Protein AF-0000000065933987 (afdb_homodimer)

Foldseek 3Di:
DKKKKKKWKFAPPCLVVCVCLLVVDDCQVVFAFWDDWDWDWDPDPDRIIIIIIMTGGNDPVSVVVCCVDPRVCVSCVVVPPPPDPPGRTDDIDMDMDDDPDDDD/DKKKKKKWKFAPPCLVVCVCLLAVDDCQVVFAFWDDWDWDWDDDPDRIIIIIIMTGGNDPVSVVVCCVDVRVCVSCVVVPPPPDPPGRTPDIDMDMDDDPDDDD

InterPro domains:
  IPR007138 Antibiotic biosynthesis monooxygenase domain [PF03992] (1-77)
  IPR007138 Antibiotic biosynthesis monooxygenase domain [PS51725] (2-95)
  IPR011008 Dimeric alpha-beta barrel [SSF54909] (1-101)
  IPR023953 Heme oxygenase IsdG [MF_01272] (1-104)
  IPR050404 Heme-degrading monooxygenase [PTHR34474] (1-99)

Sequence (208 aa):
MYVVTNRIDVKKGFAEKMAPKFTQGGKIQELEGFQKVEVWLIDDEADYDQMYINTWWDSEDDFKGWLKSDAFKEAHEGKSKTKSDDSPILGNKVVKANVISELSMYVVTNRIDVKKGFAEKMAPKFTQGGKIQELEGFQKVEVWLIDDEADYDQMYINTWWDSEDDFKGWLKSDAFKEAHEGKSKTKSDDSPILGNKVVKANVISELS

Secondary structure (DSSP, 8-state):
-EEEEEEEEEETT-HHHHGGGGGS-SGGGGSTTEEEEEEEEE---SSEEEEEEEEEES-HHHHHHHHTSHHHHHHHTTTTT---TT-SEEEEEEEEEEEEEEE-/-EEE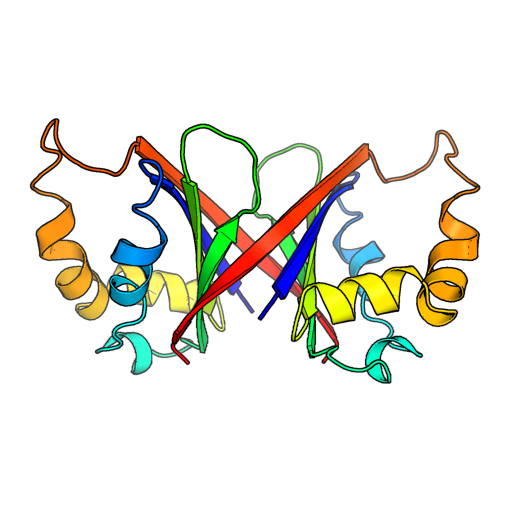EEEEEEETT-HHHHGGGGGS-SGGGGSTTEEEEEEEEE---SSEEEEEEEEEES-HHHHHHHHTSHHHHHHHTTTTT---TT-SEEEEEEEEEEEEEEE-

Organism: Staphylococcus saprophyticus subsp. saprophyticus (strain ATCC 15305 / DSM 20229 / NCIMB 8711 / NCTC 7292 / S-41) (NCBI:txid342451)

Solvent-accessible surface area (backbone atoms only — not comparable to full-atom values): 11208 Å² total; per-residue (Å²): 76,21,36,42,32,42,38,31,33,25,39,63,81,41,50,78,74,50,36,54,73,79,36,70,75,68,60,58,78,72,38,70,44,55,57,36,34,41,30,30,42,48,69,65,90,59,88,42,30,45,31,34,43,36,37,37,19,56,33,66,67,35,47,53,50,42,71,72,30,69,50,42,48,66,75,46,63,73,62,75,71,62,80,43,100,78,51,56,66,74,48,72,50,81,46,42,29,36,52,75,34,60,33,114,78,22,38,42,30,43,37,32,33,24,41,64,80,43,50,78,72,49,36,55,72,78,36,70,73,67,60,59,78,71,39,70,44,56,58,36,35,42,29,30,43,48,70,65,89,59,88,42,31,43,32,33,41,35,36,37,20,56,34,64,68,35,48,54,50,43,73,71,31,68,51,43,47,66,74,44,63,72,62,74,71,64,81,44,99,77,50,55,64,74,47,72,49,80,47,42,30,37,52,76,34,62,33,112

pLDDT: mean 92.28, std 11.2, range [48.84, 98.88]

Radius of gyration: 18.24 Å; Cα contacts (8 Å, |Δi|>4): 418; chains: 2; bounding box: 34×53×45 Å

Structure (mmCIF, N/CA/C/O backbone):
data_AF-0000000065933987-model_v1
#
loop_
_entity.id
_entity.type
_entity.pdbx_description
1 polymer 'Heme oxygenase (staphylobilin-producing)'
#
loop_
_atom_site.group_PDB
_atom_site.id
_atom_site.type_symbol
_atom_site.label_atom_id
_atom_site.label_alt_id
_atom_site.label_comp_id
_atom_site.label_asym_id
_atom_site.label_entity_id
_atom_site.label_seq_id
_atom_site.pdbx_PDB_ins_code
_atom_site.Cartn_x
_atom_site.Cartn_y
_atom_site.Cartn_z
_atom_site.occupancy
_atom_site.B_iso_or_equiv
_atom_site.auth_seq_id
_atom_site.auth_comp_id
_atom_site.auth_asym_id
_atom_site.auth_atom_id
_atom_site.pdbx_PDB_model_num
ATOM 1 N N . MET A 1 1 ? 12.078 1.954 -7.105 1 97.38 1 MET A N 1
ATOM 2 C CA . MET A 1 1 ? 11.062 2.826 -6.52 1 97.38 1 MET A CA 1
ATOM 3 C C . MET A 1 1 ? 10.867 2.514 -5.039 1 97.38 1 MET A C 1
ATOM 5 O O . MET A 1 1 ? 10.922 1.351 -4.637 1 97.38 1 MET A O 1
ATOM 9 N N . TYR A 1 2 ? 10.75 3.562 -4.219 1 98.75 2 TYR A N 1
ATOM 10 C CA . TYR A 1 2 ? 10.641 3.488 -2.768 1 98.75 2 TYR A CA 1
ATOM 11 C C . TYR A 1 2 ? 9.289 4.004 -2.293 1 98.75 2 TYR A C 1
ATOM 13 O O . TYR A 1 2 ? 8.828 5.055 -2.74 1 98.75 2 TYR A O 1
ATOM 21 N N . VAL A 1 3 ? 8.656 3.221 -1.413 1 98.88 3 VAL A N 1
ATOM 22 C CA . VAL A 1 3 ? 7.336 3.619 -0.936 1 98.88 3 VAL A CA 1
ATOM 23 C C . VAL A 1 3 ? 7.348 3.738 0.586 1 98.88 3 VAL A C 1
ATOM 25 O O . VAL A 1 3 ? 7.914 2.889 1.277 1 98.88 3 VAL A O 1
ATOM 28 N N . VAL A 1 4 ? 6.793 4.773 1.098 1 98.75 4 VAL A N 1
ATOM 29 C CA . VAL A 1 4 ? 6.582 4.961 2.529 1 98.75 4 VAL A CA 1
ATOM 30 C C . VAL A 1 4 ? 5.086 5.078 2.82 1 98.75 4 VAL A C 1
ATOM 32 O O . VAL A 1 4 ? 4.391 5.898 2.221 1 98.75 4 VAL A O 1
ATOM 35 N N . THR A 1 5 ? 4.578 4.223 3.682 1 98.81 5 THR A N 1
ATOM 36 C CA . THR A 1 5 ? 3.176 4.223 4.082 1 98.81 5 THR A CA 1
ATOM 37 C C . THR A 1 5 ? 3.029 4.621 5.547 1 98.81 5 THR A C 1
ATOM 39 O O . THR A 1 5 ? 3.572 3.957 6.434 1 98.81 5 THR A O 1
ATOM 42 N N . ASN A 1 6 ? 2.395 5.742 5.801 1 98.44 6 ASN A N 1
ATOM 43 C CA . ASN A 1 6 ? 1.937 6.059 7.148 1 98.44 6 ASN A CA 1
ATOM 44 C C . ASN A 1 6 ? 0.541 5.5 7.41 1 98.44 6 ASN A C 1
ATOM 46 O O . ASN A 1 6 ? -0.442 5.98 6.844 1 98.44 6 ASN A O 1
ATOM 50 N N . ARG A 1 7 ? 0.474 4.492 8.211 1 98.44 7 ARG A N 1
ATOM 51 C CA . ARG A 1 7 ? -0.798 3.887 8.594 1 98.44 7 ARG A CA 1
ATOM 52 C C . ARG A 1 7 ? -1.405 4.605 9.789 1 98.44 7 ARG A C 1
ATOM 54 O O . ARG A 1 7 ? -0.937 4.449 10.922 1 98.44 7 ARG A O 1
ATOM 61 N N . ILE A 1 8 ? -2.471 5.328 9.547 1 97.69 8 ILE A N 1
ATOM 62 C CA . ILE A 1 8 ? -3.068 6.168 10.578 1 97.69 8 ILE A CA 1
ATOM 63 C C . ILE A 1 8 ? -4.438 5.613 10.969 1 97.69 8 ILE A C 1
ATOM 65 O O . ILE A 1 8 ? -5.293 5.406 10.109 1 97.69 8 ILE A O 1
ATOM 69 N N . ASP A 1 9 ? -4.57 5.316 12.211 1 97.69 9 ASP A N 1
ATOM 70 C CA . ASP A 1 9 ? -5.891 5.012 12.758 1 97.69 9 ASP A CA 1
ATOM 71 C C . ASP A 1 9 ? -6.598 6.281 13.227 1 97.69 9 ASP A C 1
ATOM 73 O O . ASP A 1 9 ? -6.035 7.066 13.992 1 97.69 9 ASP A O 1
ATOM 77 N N . VAL A 1 10 ? -7.812 6.461 12.781 1 97.25 10 VAL A N 1
ATOM 78 C CA . VAL A 1 10 ? -8.562 7.664 13.117 1 97.25 10 VAL A CA 1
ATOM 79 C C . VAL A 1 10 ? -9.984 7.293 13.523 1 97.25 10 VAL A C 1
ATOM 81 O O . VAL A 1 10 ? -10.477 6.223 13.172 1 97.25 10 VAL A O 1
ATOM 84 N N . LYS A 1 11 ? -10.609 8.156 14.227 1 96.56 11 LYS A N 1
ATOM 85 C CA . LYS A 1 11 ? -12 7.949 14.602 1 96.56 11 LYS A CA 1
ATOM 86 C C . LYS A 1 11 ? -12.875 7.715 13.367 1 96.56 11 LYS A C 1
ATOM 88 O O . LYS A 1 11 ? -12.625 8.297 12.312 1 96.56 11 LYS A O 1
ATOM 93 N N . LYS A 1 12 ? -13.867 6.895 13.664 1 95.75 12 LYS A N 1
ATOM 94 C CA . LYS A 1 12 ? -14.75 6.504 12.57 1 95.75 12 LYS A CA 1
ATOM 95 C C . LYS A 1 12 ? -15.359 7.73 11.891 1 95.75 12 LYS A C 1
ATOM 97 O O . LYS A 1 12 ? -15.828 8.648 12.562 1 95.75 12 LYS A O 1
ATOM 102 N N . GLY A 1 13 ? -15.234 7.789 10.523 1 94.5 13 GLY A N 1
ATOM 103 C CA . GLY A 1 13 ? -15.828 8.875 9.75 1 94.5 13 GLY A CA 1
ATOM 104 C C . GLY A 1 13 ? -14.852 10.008 9.477 1 94.5 13 GLY A C 1
ATOM 105 O O . GLY A 1 13 ? -15.164 10.922 8.711 1 94.5 13 GLY A O 1
ATOM 106 N N . PHE A 1 14 ? -13.719 9.992 9.984 1 96 14 PHE A N 1
ATOM 107 C CA . PHE A 1 14 ? -12.805 11.109 9.875 1 96 14 PHE A CA 1
ATOM 108 C C . PHE A 1 14 ? -11.844 10.914 8.703 1 96 14 PHE A C 1
ATOM 110 O O . PHE A 1 14 ? -11.227 11.875 8.234 1 96 14 PHE A O 1
ATOM 117 N N . ALA A 1 15 ? -11.641 9.719 8.25 1 97.31 15 ALA A N 1
ATOM 118 C CA . ALA A 1 15 ? -10.672 9.461 7.195 1 97.31 15 ALA A CA 1
ATOM 119 C C . ALA A 1 15 ? -10.984 10.281 5.949 1 97.31 15 ALA A C 1
ATOM 121 O O . ALA A 1 15 ? -10.109 10.961 5.41 1 97.31 15 ALA A O 1
ATOM 122 N N . GLU A 1 16 ? -12.211 10.25 5.465 1 97.06 16 GLU A N 1
ATOM 123 C CA . GLU A 1 16 ? -12.609 10.961 4.254 1 97.06 16 GLU A CA 1
ATOM 124 C C . GLU A 1 16 ? -12.438 12.469 4.422 1 97.06 16 GLU A C 1
ATOM 126 O O . GLU A 1 16 ? -12.086 13.164 3.473 1 97.06 16 GLU A O 1
ATOM 131 N N . LYS A 1 17 ? -12.703 12.922 5.617 1 96.19 17 LYS A N 1
ATOM 132 C CA . LYS A 1 17 ? -12.586 14.344 5.906 1 96.19 17 LYS A CA 1
ATOM 133 C C . LYS A 1 17 ? -11.125 14.781 5.906 1 96.19 17 LYS A C 1
ATOM 135 O O . LYS A 1 17 ? -10.805 15.898 5.496 1 96.19 17 LYS A O 1
ATOM 140 N N . MET A 1 18 ? -10.25 13.938 6.301 1 96.81 18 MET A N 1
ATOM 141 C CA . MET A 1 18 ? -8.852 14.281 6.512 1 96.81 18 MET A CA 1
ATOM 142 C C . MET A 1 18 ? -8.039 14.047 5.238 1 96.81 18 MET A C 1
ATOM 144 O O . MET A 1 18 ? -7.02 14.711 5.02 1 96.81 18 MET A O 1
ATOM 148 N N . ALA A 1 19 ? -8.492 13.188 4.387 1 97.94 19 ALA A N 1
ATOM 149 C CA . ALA A 1 19 ? -7.719 12.672 3.26 1 97.94 19 ALA A CA 1
ATOM 150 C C . ALA A 1 19 ? -7.203 13.805 2.381 1 97.94 19 ALA A C 1
ATOM 152 O O . ALA A 1 19 ? -6.023 13.836 2.023 1 97.94 19 ALA A O 1
ATOM 153 N N . PRO A 1 20 ? -8.008 14.852 2.08 1 96.75 20 PRO A N 1
ATOM 154 C CA . PRO A 1 20 ? -7.551 15.898 1.166 1 96.75 20 PRO A CA 1
ATOM 155 C C . PRO A 1 20 ? -6.348 16.672 1.707 1 96.75 20 PRO A C 1
ATOM 157 O O . PRO A 1 20 ? -5.555 17.203 0.93 1 96.75 20 PRO A O 1
ATOM 160 N N . LYS A 1 21 ? -6.168 16.688 2.961 1 94.06 21 LYS A N 1
ATOM 161 C CA . LYS A 1 21 ? -5.051 17.422 3.557 1 94.06 21 LYS A CA 1
ATOM 162 C C . LYS A 1 21 ? -3.715 16.828 3.131 1 94.06 21 LYS A C 1
ATOM 164 O O . LYS A 1 21 ? -2.709 17.531 3.045 1 94.06 21 LYS A O 1
ATOM 169 N N . PHE A 1 22 ? -3.676 15.562 2.83 1 95.69 22 PHE A N 1
ATOM 170 C CA . PHE A 1 22 ? -2.441 14.859 2.502 1 95.69 22 PHE A CA 1
ATOM 171 C C . PHE A 1 22 ? -2.141 14.961 1.012 1 95.69 22 PHE A C 1
ATOM 173 O O . PHE A 1 22 ? -1.068 14.555 0.56 1 95.69 22 PHE A O 1
ATOM 180 N N . THR A 1 23 ? -3.107 15.484 0.268 1 97.06 23 THR A N 1
ATOM 181 C CA . THR A 1 23 ? -2.924 15.547 -1.178 1 97.06 23 THR A CA 1
ATOM 182 C C . THR A 1 23 ? -3.168 16.953 -1.694 1 97.06 23 THR A C 1
ATOM 184 O O . THR A 1 23 ? -3.572 17.141 -2.844 1 97.06 23 THR A O 1
ATOM 187 N N . GLN A 1 24 ? -3.08 17.922 -0.897 1 92.06 24 GLN A N 1
ATOM 188 C CA . GLN A 1 24 ? -3.328 19.328 -1.236 1 92.06 24 GLN A CA 1
ATOM 189 C C . GLN A 1 24 ? -2.229 19.875 -2.143 1 92.06 24 GLN A C 1
ATOM 191 O O . GLN A 1 24 ? -2.424 20.875 -2.824 1 92.06 24 GLN A O 1
ATOM 196 N N . GLY A 1 25 ? -1.141 19.156 -2.242 1 89.5 25 GLY A N 1
ATOM 197 C CA . GLY A 1 25 ? -0.026 19.609 -3.057 1 89.5 25 GLY A CA 1
ATOM 198 C C . GLY A 1 25 ? 0.914 20.547 -2.314 1 89.5 25 GLY A C 1
ATOM 199 O O . GLY A 1 25 ? 1.057 20.453 -1.094 1 89.5 25 GLY A O 1
ATOM 200 N N . GLY A 1 26 ? 1.726 21.359 -3.082 1 89.38 26 GLY A N 1
ATOM 201 C CA . GLY A 1 26 ? 2.719 22.266 -2.521 1 89.38 26 GLY A CA 1
ATOM 202 C C . GLY A 1 26 ? 4.125 22 -3.02 1 89.38 26 GLY A C 1
ATOM 203 O O . GLY A 1 26 ? 4.32 21.672 -4.191 1 89.38 26 GLY A O 1
ATOM 204 N N . LYS A 1 27 ? 5.074 22.234 -2.1 1 92.5 27 LYS A N 1
ATOM 205 C CA . LYS A 1 27 ? 6.484 22.172 -2.473 1 92.5 27 LYS A CA 1
ATOM 206 C C . LYS A 1 27 ? 6.953 20.734 -2.68 1 92.5 27 LYS A C 1
ATOM 208 O O . LYS A 1 27 ? 7.984 20.5 -3.309 1 92.5 27 LYS A O 1
ATOM 213 N N . ILE A 1 28 ? 6.199 19.781 -2.172 1 93 28 ILE A N 1
ATOM 214 C CA . ILE A 1 28 ? 6.602 18.391 -2.273 1 93 28 ILE A CA 1
ATOM 215 C C . ILE A 1 28 ? 6.695 17.984 -3.742 1 93 28 ILE A C 1
ATOM 217 O O . ILE A 1 28 ? 7.539 17.156 -4.113 1 93 28 ILE A O 1
ATOM 221 N N . GLN A 1 29 ? 5.879 18.469 -4.566 1 94.44 29 GLN A N 1
ATOM 222 C CA . GLN A 1 29 ? 5.848 18.094 -5.977 1 94.44 29 GLN A CA 1
ATOM 223 C C . GLN A 1 29 ? 7.094 18.594 -6.703 1 94.44 29 GLN A C 1
ATOM 225 O O . GLN A 1 29 ? 7.395 18.141 -7.809 1 94.44 29 GLN A O 1
ATOM 230 N N . GLU A 1 30 ? 7.797 19.531 -6.062 1 93 30 GLU A N 1
ATOM 231 C CA . GLU A 1 30 ? 8.984 20.109 -6.68 1 93 30 GLU A CA 1
ATOM 232 C C . GLU A 1 30 ? 10.242 19.344 -6.27 1 93 30 GLU A C 1
ATOM 234 O O . GLU A 1 30 ? 11.32 19.562 -6.828 1 93 30 GLU A O 1
ATOM 239 N N . LEU A 1 31 ? 10.047 18.5 -5.426 1 94.12 31 LEU A N 1
ATOM 240 C CA . LEU A 1 31 ? 11.203 17.781 -4.898 1 94.12 31 LEU A CA 1
ATOM 241 C C . LEU A 1 31 ? 11.648 16.688 -5.859 1 94.12 31 LEU A C 1
ATOM 243 O O . LEU A 1 31 ? 10.82 16.016 -6.465 1 94.12 31 LEU A O 1
ATOM 247 N N . GLU A 1 32 ? 12.945 16.547 -5.898 1 94.81 32 GLU A N 1
ATOM 248 C CA . GLU A 1 32 ? 13.531 15.492 -6.719 1 94.81 32 GLU A CA 1
ATOM 249 C C . GLU A 1 32 ? 13.086 14.109 -6.234 1 94.81 32 GLU A C 1
ATOM 251 O O . GLU A 1 32 ? 13.078 13.844 -5.031 1 94.81 32 GLU A O 1
ATOM 256 N N . GLY A 1 33 ? 12.672 13.344 -7.211 1 97.44 33 GLY A N 1
ATOM 257 C CA . GLY A 1 33 ? 12.391 11.953 -6.914 1 97.44 33 GLY A CA 1
ATOM 258 C C . GLY A 1 33 ? 10.961 11.711 -6.453 1 97.44 33 GLY A C 1
ATOM 259 O O . GLY A 1 33 ? 10.531 10.562 -6.32 1 97.44 33 GLY A O 1
ATOM 260 N N . PHE A 1 34 ? 10.18 12.797 -6.172 1 97.5 34 PHE A N 1
ATOM 261 C C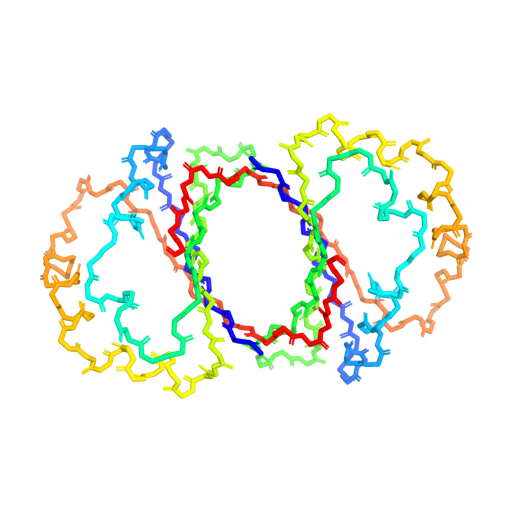A . PHE A 1 34 ? 8.781 12.641 -5.793 1 97.5 34 PHE A CA 1
ATOM 262 C C . PHE A 1 34 ? 7.969 12.086 -6.953 1 97.5 34 PHE A C 1
ATOM 264 O O . PHE A 1 34 ? 8.109 12.531 -8.094 1 97.5 34 PHE A O 1
ATOM 271 N N . GLN A 1 35 ? 7.121 11.094 -6.691 1 98 35 GLN A N 1
ATOM 272 C CA . GLN A 1 35 ? 6.305 10.508 -7.746 1 98 35 GLN A CA 1
ATOM 273 C C . GLN A 1 35 ? 4.82 10.781 -7.516 1 98 35 GLN A C 1
ATOM 275 O O . GLN A 1 35 ? 4.172 11.445 -8.32 1 98 35 GLN A O 1
ATOM 280 N N . LYS A 1 36 ? 4.316 10.367 -6.312 1 97.94 36 LYS A N 1
ATOM 281 C CA . LYS A 1 36 ? 2.889 10.547 -6.055 1 97.94 36 LYS A CA 1
ATOM 282 C C . LYS A 1 36 ? 2.551 10.25 -4.598 1 97.94 36 LYS A C 1
ATOM 284 O O . LYS A 1 36 ? 3.377 9.703 -3.865 1 97.94 36 LYS A O 1
ATOM 289 N N . VAL A 1 37 ? 1.391 10.656 -4.207 1 98.12 37 VAL A N 1
ATOM 290 C CA . VAL A 1 37 ? 0.768 10.312 -2.936 1 98.12 37 VAL A CA 1
ATOM 291 C C . VAL A 1 37 ? -0.606 9.695 -3.184 1 98.12 37 VAL A C 1
ATOM 293 O O . VAL A 1 37 ? -1.366 10.172 -4.027 1 98.12 37 VAL A O 1
ATOM 296 N N . GLU A 1 38 ? -0.937 8.602 -2.58 1 98.75 38 GLU A N 1
ATOM 297 C CA . GLU A 1 38 ? -2.291 8.062 -2.504 1 98.75 38 GLU A CA 1
ATOM 298 C C . GLU A 1 38 ? -2.744 7.914 -1.054 1 98.75 38 GLU A C 1
ATOM 300 O O . GLU A 1 38 ? -1.981 7.441 -0.207 1 98.75 38 GLU A O 1
ATOM 305 N N . VAL A 1 39 ? -3.967 8.312 -0.755 1 98.81 39 VAL A N 1
ATOM 306 C CA . VAL A 1 39 ? -4.605 8.031 0.525 1 98.81 39 VAL A CA 1
ATOM 307 C C . VAL A 1 39 ? -5.59 6.879 0.37 1 98.81 39 VAL A C 1
ATOM 309 O O . VAL A 1 39 ? -6.535 6.961 -0.42 1 98.81 39 VAL A O 1
ATOM 312 N N . TRP A 1 40 ? -5.344 5.805 1.11 1 98.88 40 TRP A N 1
ATOM 313 C CA . TRP A 1 40 ? -6.191 4.617 1.069 1 98.88 40 TRP A CA 1
ATOM 314 C C . TRP A 1 40 ? -7.086 4.543 2.303 1 98.88 40 TRP A C 1
ATOM 316 O O . TRP A 1 40 ? -6.621 4.742 3.428 1 98.88 40 TRP A O 1
ATOM 326 N N . LEU A 1 41 ? -8.344 4.375 2.105 1 98.69 41 LEU A N 1
ATOM 327 C CA . LEU A 1 41 ? -9.25 3.977 3.18 1 98.69 41 LEU A CA 1
ATOM 328 C C . LEU A 1 41 ? -9.43 2.461 3.203 1 98.69 41 LEU A C 1
ATOM 330 O O . LEU A 1 41 ? -9.977 1.883 2.262 1 98.69 41 LEU A O 1
ATOM 334 N N . ILE A 1 42 ? -8.953 1.84 4.262 1 98.62 42 ILE A N 1
ATOM 335 C CA . ILE A 1 42 ? -8.961 0.385 4.375 1 98.62 42 ILE A CA 1
ATOM 336 C C . ILE A 1 42 ? -10.375 -0.1 4.676 1 98.62 42 ILE A C 1
ATOM 338 O O . ILE A 1 42 ? -11.086 0.494 5.496 1 98.62 42 ILE A O 1
ATOM 342 N N . ASP A 1 43 ? -10.719 -1.115 3.938 1 97.25 43 ASP A N 1
ATOM 343 C CA . ASP A 1 43 ? -12.023 -1.735 4.141 1 97.25 43 ASP A CA 1
ATOM 344 C C . ASP A 1 43 ? -11.977 -2.77 5.262 1 97.25 43 ASP A C 1
ATOM 346 O O . ASP A 1 43 ? -11.672 -3.939 5.023 1 97.25 43 ASP A O 1
ATOM 350 N N . ASP A 1 44 ? -12.172 -2.305 6.441 1 93.12 44 ASP A N 1
ATOM 351 C CA . ASP A 1 44 ? -12.156 -3.15 7.629 1 93.12 44 ASP A CA 1
ATOM 352 C C . ASP A 1 44 ? -13.375 -2.871 8.516 1 93.12 44 ASP A C 1
ATOM 354 O O . ASP A 1 44 ? -13.984 -1.805 8.422 1 93.12 44 ASP A O 1
ATOM 358 N N . GLU A 1 45 ? -13.766 -3.814 9.328 1 89.62 45 GLU A N 1
ATOM 359 C CA . GLU A 1 45 ? -14.969 -3.711 10.148 1 89.62 45 GLU A CA 1
ATOM 360 C C . GLU A 1 45 ? -14.656 -3.125 11.523 1 89.62 45 GLU A C 1
ATOM 362 O O . GLU A 1 45 ? -15.531 -3.057 12.391 1 89.62 45 GLU A O 1
ATOM 367 N N . ALA A 1 46 ? -13.625 -2.521 11.727 1 90.19 46 ALA A N 1
ATOM 368 C CA . ALA A 1 46 ? -13.25 -1.964 13.023 1 90.19 46 ALA A CA 1
ATOM 369 C C . ALA A 1 46 ? -14.109 -0.75 13.367 1 90.19 46 ALA A C 1
ATOM 371 O O . ALA A 1 46 ? -14.82 -0.222 12.508 1 90.19 46 ALA A O 1
ATOM 372 N N . ASP A 1 47 ? -14.094 -0.311 14.672 1 96.06 47 ASP A N 1
ATOM 373 C CA . ASP A 1 47 ? -14.859 0.847 15.125 1 96.06 47 ASP A CA 1
ATOM 374 C C . ASP A 1 47 ? -14.078 2.143 14.891 1 96.06 47 ASP A C 1
ATOM 376 O O . ASP A 1 47 ? -14.422 3.186 15.445 1 96.06 47 ASP A O 1
ATOM 380 N N . TYR A 1 48 ? -13.016 1.997 14.18 1 97.44 48 TYR A N 1
ATOM 381 C CA . TYR A 1 48 ? -12.227 3.137 13.727 1 97.44 48 TYR A CA 1
ATOM 382 C C . TYR A 1 48 ? -11.844 2.982 12.258 1 97.44 48 TYR A C 1
ATOM 384 O O . TYR A 1 48 ? -12.039 1.917 11.672 1 97.44 48 TYR A O 1
ATOM 392 N N . ASP A 1 49 ? -11.414 4.043 11.656 1 97.81 49 ASP A N 1
ATOM 393 C CA . ASP A 1 49 ? -10.953 4.004 10.273 1 97.81 49 ASP A CA 1
ATOM 394 C C . ASP A 1 49 ? -9.438 3.814 10.211 1 97.81 49 ASP A C 1
ATOM 396 O O . ASP A 1 49 ? -8.695 4.406 11 1 97.81 49 ASP A O 1
ATOM 400 N N . GLN A 1 50 ? -9.062 2.977 9.359 1 98.38 50 GLN A N 1
ATOM 401 C CA . GLN A 1 50 ? -7.645 2.893 9.008 1 98.38 50 GLN A CA 1
ATOM 402 C C . GLN A 1 50 ? -7.367 3.604 7.688 1 98.38 50 GLN A C 1
ATOM 404 O O . GLN A 1 50 ? -7.949 3.26 6.656 1 98.38 50 GLN A O 1
ATOM 409 N N . MET A 1 51 ? -6.539 4.609 7.781 1 98.44 51 MET A N 1
ATOM 410 C CA . MET A 1 51 ? -6.156 5.438 6.641 1 98.44 51 MET A CA 1
ATOM 411 C C . MET A 1 51 ? -4.664 5.301 6.352 1 98.44 51 MET A C 1
ATOM 413 O O . MET A 1 51 ? -3.832 5.625 7.199 1 98.44 51 MET A O 1
ATOM 417 N N . TYR A 1 52 ? -4.312 4.828 5.18 1 98.81 52 TYR A N 1
ATOM 418 C CA . TYR A 1 52 ? -2.918 4.684 4.777 1 98.81 52 TYR A CA 1
ATOM 419 C C . TYR A 1 52 ? -2.506 5.805 3.832 1 98.81 52 TYR A C 1
ATOM 421 O O . TYR A 1 52 ? -3.113 5.984 2.773 1 98.81 52 TYR A O 1
ATOM 429 N N . ILE A 1 53 ? -1.539 6.586 4.246 1 98.56 53 ILE A N 1
ATOM 430 C CA . ILE A 1 53 ? -0.927 7.574 3.363 1 98.56 53 ILE A CA 1
ATOM 431 C C . ILE A 1 53 ? 0.296 6.969 2.68 1 98.56 53 ILE A C 1
ATOM 433 O O . ILE A 1 53 ? 1.337 6.773 3.312 1 98.56 53 ILE A O 1
ATOM 437 N N . ASN A 1 54 ? 0.161 6.66 1.394 1 98.81 54 ASN A N 1
ATOM 438 C CA . ASN A 1 54 ? 1.252 6.082 0.618 1 98.81 54 ASN A CA 1
ATOM 439 C C . ASN A 1 54 ? 1.967 7.137 -0.222 1 98.81 54 ASN A C 1
ATOM 441 O O . ASN A 1 54 ? 1.331 7.863 -0.986 1 98.81 54 ASN A O 1
ATOM 445 N N . THR A 1 55 ? 3.268 7.191 -0.076 1 98.31 55 THR A N 1
ATOM 446 C CA . THR A 1 55 ? 4.078 8.109 -0.875 1 98.31 55 THR A CA 1
ATOM 447 C C . THR A 1 55 ? 5.145 7.344 -1.653 1 98.31 55 THR A C 1
ATOM 449 O O . THR A 1 55 ? 5.844 6.496 -1.091 1 98.31 55 THR A O 1
ATOM 452 N N . TRP A 1 56 ? 5.242 7.617 -2.912 1 98.75 56 TRP A N 1
ATOM 453 C CA . TRP A 1 56 ? 6.215 6.98 -3.793 1 98.75 56 TRP A CA 1
ATOM 454 C C . TRP A 1 56 ? 7.371 7.922 -4.102 1 98.75 56 TRP A C 1
ATOM 456 O O . TRP A 1 56 ? 7.156 9.094 -4.434 1 98.75 56 TRP A O 1
ATOM 466 N N . TRP A 1 57 ? 8.57 7.371 -4.039 1 98.31 57 TRP A N 1
ATOM 467 C CA . TRP A 1 57 ? 9.82 8.078 -4.312 1 98.31 57 TRP A CA 1
ATOM 468 C C 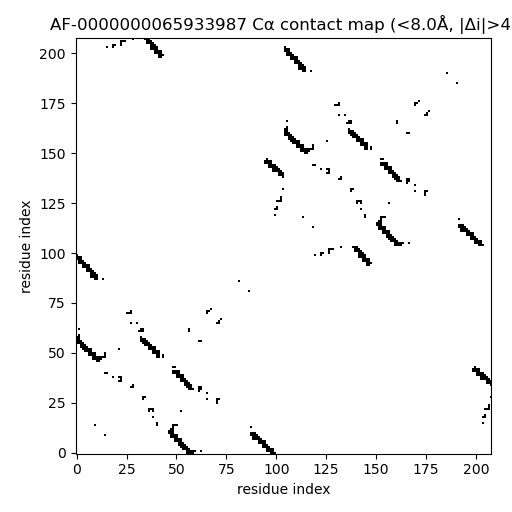. TRP A 1 57 ? 10.711 7.258 -5.234 1 98.31 57 TRP A C 1
ATOM 470 O O . TRP A 1 57 ? 10.664 6.027 -5.23 1 98.31 57 TRP A O 1
ATOM 480 N N . ASP A 1 58 ? 11.539 7.953 -5.988 1 98.44 58 ASP A N 1
ATOM 481 C CA . ASP A 1 58 ? 12.484 7.25 -6.852 1 98.44 58 ASP A CA 1
ATOM 482 C C . ASP A 1 58 ? 13.469 6.414 -6.027 1 98.44 58 ASP A C 1
ATOM 484 O O . ASP A 1 58 ? 13.898 5.344 -6.465 1 98.44 58 ASP A O 1
ATOM 488 N N . SER A 1 59 ? 13.867 6.977 -4.883 1 98.12 59 SER A N 1
ATOM 489 C CA . SER A 1 59 ? 14.828 6.289 -4.027 1 98.12 59 SER A CA 1
ATOM 490 C C . SER A 1 59 ? 14.617 6.637 -2.557 1 98.12 59 SER A C 1
ATOM 492 O O . SER A 1 59 ? 13.922 7.605 -2.24 1 98.12 59 SER A O 1
ATOM 494 N N . GLU A 1 60 ? 15.164 5.789 -1.712 1 97.75 60 GLU A N 1
ATOM 495 C CA . GLU A 1 60 ? 15.148 6.09 -0.284 1 97.75 60 GLU A CA 1
ATOM 496 C C . GLU A 1 60 ? 15.82 7.43 0.003 1 97.75 60 GLU A C 1
ATOM 498 O O . GLU A 1 60 ? 15.375 8.188 0.866 1 97.75 60 GLU A O 1
ATOM 503 N N . ASP A 1 61 ? 16.938 7.738 -0.691 1 97.88 61 ASP A N 1
ATOM 504 C CA . ASP A 1 61 ? 17.656 8.992 -0.5 1 97.88 61 ASP A CA 1
ATOM 505 C C . ASP A 1 61 ? 16.75 10.195 -0.825 1 97.88 61 ASP A C 1
ATOM 507 O O . ASP A 1 61 ? 16.844 11.234 -0.166 1 97.88 61 ASP A O 1
ATOM 511 N N . ASP A 1 62 ? 15.961 10.109 -1.86 1 97.75 62 ASP A N 1
ATOM 512 C CA . ASP A 1 62 ? 15.031 11.18 -2.199 1 97.75 62 ASP A CA 1
ATOM 513 C C . ASP A 1 62 ? 14.016 11.406 -1.076 1 97.75 62 ASP A C 1
ATOM 515 O O . ASP A 1 62 ? 13.703 12.555 -0.736 1 97.75 62 ASP A O 1
ATOM 519 N N . PHE A 1 63 ? 13.523 10.336 -0.525 1 97.38 63 PHE A N 1
ATOM 520 C CA . PHE A 1 63 ? 12.609 10.43 0.61 1 97.38 63 PHE A CA 1
ATOM 521 C C . PHE A 1 63 ? 13.281 11.117 1.792 1 97.38 63 PHE A C 1
ATOM 523 O O . PHE A 1 63 ? 12.703 12.008 2.41 1 97.38 63 PHE A O 1
ATOM 530 N N . LYS A 1 64 ? 14.484 10.711 2.104 1 96.88 64 LYS A N 1
ATOM 531 C CA . LYS A 1 64 ? 15.234 11.312 3.201 1 96.88 64 LYS A CA 1
ATOM 532 C C . LYS A 1 64 ? 15.484 12.797 2.949 1 96.88 64 LYS A C 1
ATOM 534 O O . LYS A 1 64 ? 15.492 13.594 3.885 1 96.88 64 LYS A O 1
ATOM 539 N N . GLY A 1 65 ? 15.758 13.141 1.734 1 95.56 65 GLY A N 1
ATOM 540 C CA . GLY A 1 65 ? 15.867 14.539 1.364 1 95.56 65 GLY A CA 1
ATOM 541 C C . GLY A 1 65 ? 14.617 15.344 1.673 1 95.56 65 GLY A C 1
ATOM 542 O O . GLY A 1 65 ? 14.695 16.484 2.131 1 95.56 65 GLY A O 1
ATOM 543 N N . TRP A 1 66 ? 13.477 14.719 1.378 1 94.25 66 TRP A N 1
ATOM 544 C CA . TRP A 1 66 ? 12.211 15.352 1.704 1 94.25 66 TRP A CA 1
ATOM 545 C C . TRP A 1 66 ? 12.078 15.57 3.209 1 94.25 66 TRP A C 1
ATOM 547 O O . TRP A 1 66 ? 11.672 16.641 3.656 1 94.25 66 TRP A O 1
ATOM 557 N N . LEU A 1 67 ? 12.43 14.562 4.012 1 93.25 67 LEU A N 1
ATOM 558 C CA . LEU A 1 67 ? 12.344 14.656 5.465 1 93.25 67 LEU A CA 1
ATOM 559 C C . LEU A 1 67 ? 13.133 15.852 5.98 1 93.25 67 LEU A C 1
ATOM 561 O O . LEU A 1 67 ? 12.773 16.453 6.996 1 93.25 67 LEU A O 1
ATOM 565 N N . LYS A 1 68 ? 14.141 16.281 5.266 1 93.31 68 LYS A N 1
ATOM 566 C CA . LYS A 1 68 ? 15.031 17.359 5.703 1 93.31 68 LYS A CA 1
ATOM 567 C C . LYS A 1 68 ? 14.703 18.672 4.992 1 93.31 68 LYS A C 1
ATOM 569 O O . LYS A 1 68 ? 15.375 19.688 5.203 1 93.31 68 LYS A O 1
ATOM 574 N N . SER A 1 69 ? 13.773 18.719 4.254 1 91.62 69 SER A N 1
ATOM 575 C CA . SER A 1 69 ? 13.461 19.859 3.398 1 91.62 69 SER A CA 1
ATOM 576 C C . SER A 1 69 ? 12.57 20.875 4.121 1 91.62 69 SER A C 1
ATOM 578 O O . SER A 1 69 ? 11.922 20.531 5.109 1 91.62 69 SER A O 1
ATOM 580 N N . ASP A 1 70 ? 12.547 22.047 3.619 1 88.06 70 ASP A N 1
ATOM 581 C CA . ASP A 1 70 ? 11.625 23.078 4.094 1 88.06 70 ASP A CA 1
ATOM 582 C C . ASP A 1 70 ? 10.172 22.688 3.814 1 88.06 70 ASP A C 1
ATOM 584 O O . ASP A 1 70 ? 9.273 23.016 4.59 1 88.06 70 ASP A O 1
ATOM 588 N N . ALA A 1 71 ? 10.039 22.031 2.771 1 86.31 71 ALA A N 1
ATOM 589 C CA . ALA A 1 71 ? 8.703 21.578 2.404 1 86.31 71 ALA A CA 1
ATOM 590 C C . ALA A 1 71 ? 8.086 20.734 3.512 1 86.31 71 ALA A C 1
ATOM 592 O O . ALA A 1 71 ? 6.922 20.922 3.877 1 86.31 71 ALA A O 1
ATOM 593 N N . PHE A 1 72 ? 8.875 19.781 4.004 1 90.31 72 PHE A N 1
ATOM 594 C CA . PHE A 1 72 ? 8.422 18.922 5.094 1 90.31 72 PHE A CA 1
ATOM 595 C C . PHE A 1 72 ? 8.125 19.75 6.34 1 90.31 72 PHE A C 1
ATOM 597 O O . PHE A 1 72 ? 7.074 19.594 6.961 1 90.31 72 PHE A O 1
ATOM 604 N N . LYS A 1 73 ? 8.992 20.641 6.68 1 86.62 73 LYS A N 1
ATOM 605 C CA . LYS A 1 73 ? 8.828 21.469 7.867 1 86.62 73 LYS A CA 1
ATOM 606 C C . LYS A 1 73 ? 7.551 22.297 7.789 1 86.62 73 LYS A C 1
ATOM 608 O O . LYS A 1 73 ? 6.809 22.406 8.773 1 86.62 73 LYS A O 1
ATOM 613 N N . GLU A 1 74 ? 7.305 22.859 6.711 1 83.06 74 GLU A N 1
ATOM 614 C CA . GLU A 1 74 ? 6.129 23.688 6.512 1 83.06 74 GLU A CA 1
ATOM 615 C C . GLU A 1 74 ? 4.844 22.875 6.621 1 83.06 74 GLU A C 1
ATOM 617 O O . GLU A 1 74 ? 3.873 23.328 7.242 1 83.06 74 GLU A O 1
ATOM 622 N N . ALA A 1 75 ? 4.875 21.719 6.055 1 81.06 75 ALA A N 1
ATOM 623 C CA . ALA A 1 75 ? 3.693 20.859 6.035 1 81.06 75 ALA A CA 1
ATOM 624 C C . ALA A 1 75 ? 3.426 20.266 7.418 1 81.06 75 ALA A C 1
ATOM 626 O O . ALA A 1 75 ? 2.283 19.938 7.746 1 81.06 75 ALA A O 1
ATOM 627 N N . HIS A 1 76 ? 4.426 20.141 8.305 1 81.94 76 HIS A N 1
ATOM 628 C CA . HIS A 1 76 ? 4.277 19.438 9.57 1 81.94 76 HIS A CA 1
ATOM 629 C C . HIS A 1 76 ? 4.418 20.391 10.75 1 81.94 76 HIS A C 1
ATOM 631 O O . HIS A 1 76 ? 4.43 19.969 11.906 1 81.94 76 HIS A O 1
ATOM 637 N N . GLU A 1 77 ? 4.773 21.703 10.578 1 70.88 77 GLU A N 1
ATOM 638 C CA . GLU A 1 77 ? 4.934 22.703 11.617 1 70.88 77 GLU A CA 1
ATOM 639 C C . GLU A 1 77 ? 3.729 22.719 12.555 1 70.88 77 GLU A C 1
ATOM 641 O O . GLU A 1 77 ? 3.883 22.859 13.773 1 70.88 77 GLU A O 1
ATOM 646 N N . GLY A 1 78 ? 2.588 22.578 12.102 1 60.78 78 GLY A N 1
ATOM 647 C CA . GLY A 1 78 ? 1.432 22.688 12.984 1 60.78 78 GLY A CA 1
ATOM 648 C C . GLY A 1 78 ? 1.025 21.359 13.586 1 60.78 78 GLY A C 1
ATOM 649 O O . GLY A 1 78 ? 0.187 21.312 14.492 1 60.78 78 GLY A O 1
ATOM 650 N N . LYS A 1 79 ? 1.521 20.234 13.227 1 61 79 LYS A N 1
ATOM 651 C CA . LYS A 1 79 ? 1.059 18.922 13.656 1 61 79 LYS A CA 1
ATOM 652 C C . LYS A 1 79 ? 1.63 18.547 15.023 1 61 79 LYS A C 1
ATOM 654 O O . LYS A 1 79 ? 0.979 17.859 15.805 1 61 79 LYS A O 1
ATOM 659 N N . SER A 1 80 ? 2.85 18.828 15.312 1 54.06 80 SER A N 1
ATOM 660 C CA . SER A 1 80 ? 3.496 18.484 16.578 1 54.06 80 SER A CA 1
ATOM 661 C C . SER A 1 80 ? 2.74 19.078 17.766 1 54.06 80 SER A C 1
ATOM 663 O O . SER A 1 80 ? 2.734 18.5 18.844 1 54.06 80 SER A O 1
ATOM 665 N N . LYS A 1 81 ? 2.219 20.125 17.656 1 53.16 81 LYS A N 1
ATOM 666 C CA . LYS A 1 81 ? 1.842 20.797 18.891 1 53.16 81 LYS A CA 1
ATOM 667 C C . LYS A 1 81 ? 0.564 20.203 19.484 1 53.16 81 LYS A C 1
ATOM 669 O O . LYS A 1 81 ? 0.315 20.328 20.688 1 53.16 81 LYS A O 1
ATOM 674 N N . THR A 1 82 ? -0.524 19.906 18.812 1 48.84 82 THR A N 1
ATOM 675 C CA . THR A 1 82 ? -1.798 19.875 19.516 1 48.84 82 THR A CA 1
ATOM 676 C C . THR A 1 82 ? -2.242 18.438 19.766 1 48.84 82 THR A C 1
ATOM 678 O O . THR A 1 82 ? -2.871 17.828 18.891 1 48.84 82 THR A O 1
ATOM 681 N N . LYS A 1 83 ? -1.379 17.516 20.188 1 54.69 83 LYS A N 1
ATOM 682 C CA . LYS A 1 83 ? -2.045 16.328 20.719 1 54.69 83 LYS A CA 1
ATOM 683 C C . LYS A 1 83 ? -3.129 16.703 21.719 1 54.69 83 LYS A C 1
ATOM 685 O O . LYS A 1 83 ? -2.83 17.047 22.859 1 54.69 83 LYS A O 1
ATOM 690 N N . SER A 1 84 ? -4.055 17.375 21.266 1 59.5 84 SER A N 1
ATOM 691 C CA . SER A 1 84 ? -5.133 17.641 22.219 1 59.5 84 SER A CA 1
ATOM 692 C C . SER A 1 84 ? -6.016 16.422 22.406 1 59.5 84 SER A C 1
ATOM 694 O O . SER A 1 84 ? -6.102 15.555 21.531 1 59.5 84 SER A O 1
ATOM 696 N N . ASP A 1 85 ? -6.348 16 23.594 1 66.5 85 ASP A N 1
ATOM 697 C CA . ASP A 1 85 ? -7.289 14.953 23.969 1 66.5 85 ASP A CA 1
ATOM 698 C C . ASP A 1 85 ? -8.414 14.828 22.953 1 66.5 85 ASP A C 1
ATOM 700 O O . ASP A 1 85 ? -9.047 13.773 22.844 1 66.5 85 ASP A O 1
ATOM 704 N N . ASP A 1 86 ? -8.539 15.805 21.984 1 81.25 86 ASP A N 1
ATOM 705 C CA . ASP A 1 86 ? -9.672 15.789 21.078 1 81.25 86 ASP A CA 1
ATOM 706 C C . ASP A 1 86 ? -9.227 15.43 19.656 1 81.25 86 ASP A C 1
ATOM 708 O O . ASP A 1 86 ? -10.016 15.484 18.719 1 81.25 86 ASP A O 1
ATOM 712 N N . SER A 1 87 ? -8.016 14.938 19.547 1 88.88 87 SER A N 1
ATOM 713 C CA . SER A 1 87 ? -7.543 14.602 18.203 1 88.88 87 SER A CA 1
ATOM 714 C C . SER A 1 87 ? -8.266 13.375 17.656 1 88.88 87 SER A C 1
ATOM 716 O O . SER A 1 87 ? -8.469 12.398 18.375 1 88.88 87 SER A O 1
ATOM 718 N N . PRO A 1 88 ? -8.695 13.406 16.422 1 94.5 88 PRO A N 1
ATOM 719 C CA . PRO A 1 88 ? -9.312 12.227 15.812 1 94.5 88 PRO A CA 1
ATOM 720 C C . PRO A 1 88 ? -8.312 11.102 15.562 1 94.5 88 PRO A C 1
ATOM 722 O O . PRO A 1 88 ? -8.711 9.969 15.258 1 94.5 88 PRO A O 1
ATOM 725 N N . ILE A 1 89 ? -7.023 11.391 15.664 1 95.25 89 ILE A N 1
ATOM 726 C CA . ILE A 1 89 ? -5.984 10.398 15.406 1 95.25 89 ILE A CA 1
ATOM 727 C C . ILE A 1 89 ? -5.797 9.508 16.625 1 95.25 89 ILE A C 1
ATOM 729 O O . ILE A 1 89 ? -5.625 10.008 17.75 1 95.25 89 ILE A O 1
ATOM 733 N N . LEU A 1 90 ? -5.871 8.25 16.375 1 96.25 90 LEU A N 1
ATOM 734 C CA . LEU A 1 90 ? -5.785 7.273 17.453 1 96.25 90 LEU A CA 1
ATOM 735 C C . LEU A 1 90 ? -4.391 6.66 17.531 1 96.25 90 LEU A C 1
ATOM 737 O O . LEU A 1 90 ? -4.012 6.094 18.562 1 96.25 90 LEU A O 1
ATOM 741 N N . GLY A 1 91 ? -3.65 6.656 16.453 1 96 91 GLY A N 1
ATOM 742 C CA . GLY A 1 91 ? -2.307 6.109 16.344 1 96 91 GLY A CA 1
ATOM 743 C C . GLY A 1 91 ? -1.81 6.02 14.922 1 96 91 GLY A C 1
ATOM 744 O O . GLY A 1 91 ? -2.568 6.258 13.977 1 96 91 GLY A O 1
ATOM 745 N N . ASN A 1 92 ? -0.507 5.762 14.797 1 97 92 ASN A N 1
ATOM 746 C CA . ASN A 1 92 ? 0.054 5.59 13.461 1 97 92 ASN A CA 1
ATOM 747 C C . ASN A 1 92 ? 1.281 4.68 13.484 1 97 92 ASN A C 1
ATOM 749 O O . ASN A 1 92 ? 1.882 4.465 14.531 1 97 92 ASN A O 1
ATOM 753 N N . LYS A 1 93 ? 1.53 4.109 12.406 1 97.5 93 LYS A N 1
ATOM 754 C CA . LYS A 1 93 ? 2.711 3.289 12.156 1 97.5 93 LYS A CA 1
ATOM 755 C C . LYS A 1 93 ? 3.256 3.525 10.75 1 97.5 93 LYS A C 1
ATOM 757 O O . LYS A 1 93 ? 2.512 3.453 9.773 1 97.5 93 LYS A O 1
ATOM 762 N N . VAL A 1 94 ? 4.578 3.775 10.688 1 97.94 94 VAL A N 1
ATOM 763 C CA . VAL A 1 94 ? 5.199 3.979 9.383 1 97.94 94 VAL A CA 1
ATOM 764 C C . VAL A 1 94 ? 5.762 2.656 8.867 1 97.94 94 VAL A C 1
ATOM 766 O O . VAL A 1 94 ? 6.422 1.922 9.602 1 97.94 94 VAL A O 1
ATOM 769 N N . VAL A 1 95 ? 5.445 2.342 7.668 1 98.31 95 VAL A N 1
ATOM 770 C CA . VAL A 1 95 ? 5.945 1.16 6.973 1 98.31 95 VAL A CA 1
ATOM 771 C C . VAL A 1 95 ? 6.707 1.583 5.719 1 98.31 95 VAL A C 1
ATOM 773 O O . VAL A 1 95 ? 6.23 2.416 4.945 1 98.31 95 VAL A O 1
ATOM 776 N N . LYS A 1 96 ? 7.875 1.023 5.535 1 98.69 96 LYS A N 1
ATOM 777 C CA . LYS A 1 96 ? 8.695 1.332 4.367 1 98.69 96 LYS A CA 1
ATOM 778 C C . LYS A 1 96 ? 8.867 0.106 3.475 1 98.69 96 LYS A C 1
ATOM 780 O O . LYS A 1 96 ? 8.922 -1.023 3.965 1 98.69 96 LYS A O 1
ATOM 785 N N . ALA A 1 97 ? 9.039 0.388 2.191 1 98.81 97 ALA A N 1
ATOM 786 C CA . ALA A 1 97 ? 9.102 -0.731 1.256 1 98.81 97 ALA A CA 1
ATOM 787 C C . ALA A 1 97 ? 9.859 -0.344 -0.011 1 98.81 97 ALA A C 1
ATOM 789 O O . ALA A 1 97 ? 9.953 0.838 -0.35 1 98.81 97 ALA A O 1
ATOM 790 N N . ASN A 1 98 ? 10.406 -1.329 -0.666 1 98.62 98 ASN A N 1
ATOM 791 C CA . ASN A 1 98 ? 10.898 -1.211 -2.033 1 98.62 98 ASN A CA 1
ATOM 792 C C . ASN A 1 98 ? 9.969 -1.9 -3.027 1 98.62 98 ASN A C 1
ATOM 794 O O . ASN A 1 98 ? 9.516 -3.021 -2.787 1 98.62 98 ASN A O 1
ATOM 798 N N . VAL A 1 99 ? 9.633 -1.251 -4.098 1 98.69 99 VAL A N 1
ATOM 799 C CA . VAL A 1 99 ? 8.945 -1.908 -5.207 1 98.69 99 VAL A CA 1
ATOM 800 C C . VAL A 1 99 ? 9.938 -2.764 -5.992 1 98.69 99 VAL A C 1
ATOM 802 O O . VAL A 1 99 ? 10.805 -2.234 -6.695 1 98.69 99 VAL A O 1
ATOM 805 N N . ILE A 1 100 ? 9.719 -4.051 -5.977 1 98.38 100 ILE A N 1
ATOM 806 C CA . ILE A 1 100 ? 10.766 -4.906 -6.512 1 98.38 100 ILE A CA 1
ATOM 807 C C . ILE A 1 100 ? 10.305 -5.531 -7.828 1 98.38 100 ILE A C 1
ATOM 809 O O . ILE A 1 100 ? 11.094 -6.168 -8.531 1 98.38 100 ILE A O 1
ATOM 813 N N . SER A 1 101 ? 9.102 -5.375 -8.203 1 98.5 101 SER A N 1
ATOM 814 C CA . SER A 1 101 ? 8.539 -5.793 -9.477 1 98.5 101 SER A CA 1
ATOM 815 C C . SER A 1 101 ? 7.25 -5.043 -9.789 1 98.5 101 SER A C 1
ATOM 817 O O . SER A 1 101 ? 6.504 -4.688 -8.875 1 98.5 101 SER A O 1
ATOM 819 N N . GLU A 1 102 ? 6.941 -4.766 -11.023 1 98 102 GLU A N 1
ATOM 820 C CA . GLU A 1 102 ? 5.711 -4.066 -11.375 1 98 102 GLU A CA 1
ATOM 821 C C . GLU A 1 102 ? 5.223 -4.48 -12.766 1 98 102 GLU A C 1
ATOM 823 O O . GLU A 1 102 ? 6.016 -4.914 -13.602 1 98 102 GLU A O 1
ATOM 828 N N . LEU A 1 103 ? 3.953 -4.402 -12.914 1 95.62 103 LEU A N 1
ATOM 829 C CA . LEU A 1 103 ? 3.26 -4.633 -14.172 1 95.62 103 LEU A CA 1
ATOM 830 C C . LEU A 1 103 ? 2.23 -3.539 -14.438 1 95.62 103 LEU A C 1
ATOM 832 O O . LEU A 1 103 ? 1.424 -3.217 -13.562 1 95.62 103 LEU A O 1
ATOM 836 N N . SER A 1 104 ? 2.312 -2.865 -15.531 1 89.94 104 SER A N 1
ATOM 837 C CA . SER A 1 104 ? 1.294 -1.89 -15.906 1 89.94 104 SER A CA 1
ATOM 838 C C . SER A 1 104 ? 0.81 -2.119 -17.328 1 89.94 104 SER A C 1
ATOM 840 O O . SER A 1 104 ? 1.526 -2.699 -18.156 1 89.94 104 SER A O 1
ATOM 842 N N . MET B 1 1 ? -10.852 4.516 -7.465 1 97.44 1 MET B N 1
ATOM 843 C CA . MET B 1 1 ? -9.852 3.469 -7.656 1 97.44 1 MET B CA 1
ATOM 844 C C . MET B 1 1 ? -9.828 2.51 -6.473 1 97.44 1 MET B C 1
ATOM 846 O O . MET B 1 1 ? -9.992 2.93 -5.324 1 97.44 1 MET B O 1
ATOM 850 N N . TYR B 1 2 ? -9.75 1.208 -6.766 1 98.75 2 TYR B N 1
ATOM 851 C CA . TYR B 1 2 ? -9.812 0.122 -5.793 1 98.75 2 TYR B CA 1
ATOM 852 C C . TYR B 1 2 ? -8.492 -0.641 -5.746 1 98.75 2 TYR B C 1
ATOM 854 O O . TYR B 1 2 ? -7.926 -0.981 -6.789 1 98.75 2 TYR B O 1
ATOM 862 N N . VAL B 1 3 ? -7.996 -0.871 -4.523 1 98.88 3 VAL B N 1
ATOM 863 C CA . VAL B 1 3 ? -6.719 -1.562 -4.391 1 98.88 3 VAL B CA 1
ATOM 864 C C . VAL B 1 3 ? -6.895 -2.818 -3.541 1 98.88 3 VAL B C 1
ATOM 866 O O . VAL B 1 3 ? -7.574 -2.787 -2.512 1 98.88 3 VAL B O 1
ATOM 869 N N . VAL B 1 4 ? -6.352 -3.889 -3.955 1 98.75 4 VAL B N 1
ATOM 870 C CA . VAL B 1 4 ? -6.289 -5.129 -3.189 1 98.75 4 VAL B CA 1
ATOM 871 C C . VAL B 1 4 ? -4.832 -5.508 -2.934 1 98.75 4 VAL B C 1
ATOM 873 O O . VAL B 1 4 ? -4.035 -5.598 -3.871 1 98.75 4 VAL B O 1
ATOM 876 N N . THR B 1 5 ? -4.465 -5.68 -1.69 1 98.81 5 THR B N 1
ATOM 877 C CA . THR B 1 5 ? -3.115 -6.062 -1.287 1 98.81 5 THR B CA 1
ATOM 878 C C . THR B 1 5 ? -3.109 -7.457 -0.67 1 98.81 5 THR B C 1
ATOM 880 O O . THR B 1 5 ? -3.781 -7.699 0.335 1 98.81 5 THR B O 1
ATOM 883 N N . ASN B 1 6 ? -2.447 -8.391 -1.301 1 98.5 6 ASN B N 1
ATOM 884 C CA . ASN B 1 6 ? -2.125 -9.656 -0.66 1 98.5 6 ASN B CA 1
ATOM 885 C C . ASN B 1 6 ? -0.798 -9.586 0.092 1 98.5 6 ASN B C 1
ATOM 887 O O . ASN B 1 6 ? 0.265 -9.5 -0.524 1 98.5 6 ASN B O 1
ATOM 891 N N . ARG B 1 7 ? -0.88 -9.578 1.375 1 98.44 7 ARG B N 1
ATOM 892 C CA . ARG B 1 7 ? 0.307 -9.562 2.223 1 98.44 7 ARG B CA 1
ATOM 893 C C . ARG B 1 7 ? 0.817 -10.977 2.473 1 98.44 7 ARG B C 1
ATOM 895 O O . ARG B 1 7 ? 0.225 -11.727 3.25 1 98.44 7 ARG B O 1
ATOM 902 N N . ILE B 1 8 ? 1.929 -11.305 1.872 1 97.69 8 ILE B N 1
ATOM 903 C CA . ILE B 1 8 ? 2.449 -12.672 1.925 1 97.69 8 ILE B CA 1
ATOM 904 C C . ILE B 1 8 ? 3.738 -12.695 2.744 1 97.69 8 ILE B C 1
ATOM 906 O O . ILE B 1 8 ? 4.676 -11.945 2.461 1 97.69 8 ILE B O 1
ATOM 910 N N . ASP B 1 9 ? 3.717 -13.477 3.773 1 97.69 9 ASP B N 1
ATOM 911 C CA . ASP B 1 9 ? 4.949 -13.781 4.492 1 97.69 9 ASP B CA 1
ATOM 912 C C . ASP B 1 9 ? 5.664 -14.984 3.873 1 97.69 9 ASP B C 1
ATOM 914 O O . ASP B 1 9 ? 5.062 -16.047 3.68 1 97.69 9 ASP B O 1
ATOM 918 N N . VAL B 1 10 ? 6.934 -14.82 3.59 1 97.25 10 VAL B N 1
ATOM 919 C CA . VAL B 1 10 ? 7.699 -15.883 2.947 1 97.25 10 VAL B CA 1
ATOM 920 C C . VAL B 1 10 ? 9.047 -16.047 3.643 1 97.25 10 VAL B C 1
ATOM 922 O O . VAL B 1 10 ? 9.523 -15.117 4.305 1 97.25 10 VAL B O 1
ATOM 925 N N . LYS B 1 11 ? 9.633 -17.141 3.479 1 96.56 11 LYS B N 1
ATOM 926 C CA . LYS B 1 11 ? 10.969 -17.375 4.031 1 96.56 11 LYS B CA 1
ATOM 927 C C . LYS B 1 11 ? 11.953 -16.328 3.545 1 96.56 11 LYS B C 1
ATOM 929 O O . LYS B 1 11 ? 11.867 -15.859 2.41 1 96.56 11 LYS B O 1
ATOM 934 N N . LYS B 1 12 ? 12.867 -16.078 4.473 1 95.81 12 LYS B N 1
ATOM 935 C CA . LYS B 1 12 ? 13.844 -15.039 4.199 1 95.81 12 LYS B CA 1
ATOM 936 C C . LYS B 1 12 ? 14.586 -15.305 2.893 1 95.81 12 LYS B C 1
ATOM 938 O O . LYS B 1 12 ? 15.031 -16.422 2.646 1 95.81 12 LYS B O 1
ATOM 943 N N . GLY B 1 13 ? 14.625 -14.273 1.979 1 94.62 13 GLY B N 1
ATOM 944 C CA . GLY B 1 13 ? 15.352 -14.383 0.724 1 94.62 13 GLY B CA 1
ATOM 945 C C . GLY B 1 13 ? 14.477 -14.82 -0.435 1 94.62 13 GLY B C 1
ATOM 946 O O . GLY B 1 13 ? 14.914 -14.82 -1.587 1 94.62 13 GLY B O 1
ATOM 947 N N . PHE B 1 14 ? 13.297 -15.156 -0.216 1 96.06 14 PHE B N 1
ATOM 948 C CA . PHE B 1 14 ? 12.461 -15.727 -1.259 1 96.06 14 PHE B CA 1
ATOM 949 C C . PHE B 1 14 ? 11.625 -14.648 -1.937 1 96.06 14 PHE B C 1
ATOM 951 O O . PHE B 1 14 ? 11.109 -14.852 -3.039 1 96.06 14 PHE B O 1
ATOM 958 N N . ALA B 1 15 ? 11.406 -13.531 -1.318 1 97.38 15 ALA B N 1
ATOM 959 C CA . ALA B 1 15 ? 10.547 -12.492 -1.884 1 97.38 15 ALA B CA 1
ATOM 960 C C . ALA B 1 15 ? 11.039 -12.062 -3.26 1 97.38 15 ALA B C 1
ATOM 962 O O . ALA B 1 15 ? 10.273 -12.031 -4.223 1 97.38 15 ALA B O 1
ATOM 963 N N . GLU B 1 16 ? 12.312 -11.727 -3.389 1 97.12 16 GLU B N 1
ATOM 964 C CA . GLU B 1 16 ? 12.883 -11.258 -4.645 1 97.12 16 GLU B CA 1
ATOM 965 C C . GLU B 1 16 ? 12.789 -12.328 -5.73 1 97.12 16 GLU B C 1
ATOM 967 O O . GLU B 1 16 ? 12.586 -12.008 -6.906 1 97.12 16 GLU B O 1
ATOM 972 N N . LYS B 1 17 ? 12.938 -13.555 -5.309 1 96.25 17 LYS B N 1
ATOM 973 C CA . LYS B 1 17 ? 12.859 -14.664 -6.25 1 96.25 17 LYS B CA 1
ATOM 974 C C . LYS B 1 17 ? 11.438 -14.867 -6.758 1 96.25 17 LYS B C 1
ATOM 976 O O . LYS B 1 17 ? 11.227 -15.227 -7.918 1 96.25 17 LYS B O 1
ATOM 981 N N . MET B 1 18 ? 10.484 -14.594 -5.961 1 96.88 18 MET B N 1
ATOM 982 C CA . MET B 1 18 ? 9.086 -14.891 -6.254 1 96.88 18 MET B CA 1
ATOM 983 C C . MET B 1 18 ? 8.406 -13.719 -6.953 1 96.88 18 MET B C 1
ATOM 985 O O . MET B 1 18 ? 7.461 -13.906 -7.715 1 96.88 18 MET B O 1
ATOM 989 N N . ALA B 1 19 ? 8.898 -12.539 -6.754 1 97.94 19 ALA B N 1
ATOM 990 C CA . ALA B 1 19 ? 8.227 -11.297 -7.137 1 97.94 19 ALA B CA 1
ATOM 991 C C . ALA B 1 19 ? 7.879 -11.297 -8.625 1 97.94 19 ALA B C 1
ATOM 993 O O . ALA B 1 19 ? 6.75 -10.984 -9 1 97.94 19 ALA B O 1
ATOM 994 N N . PRO B 1 20 ? 8.773 -11.758 -9.531 1 96.75 20 PRO B N 1
ATOM 995 C CA . PRO B 1 20 ? 8.484 -11.688 -10.969 1 96.75 20 PRO B CA 1
ATOM 996 C C . PRO B 1 20 ? 7.27 -12.523 -11.367 1 96.75 20 PRO B C 1
ATOM 998 O O . PRO B 1 20 ? 6.602 -12.219 -12.359 1 96.75 20 PRO B O 1
ATOM 1001 N N . LYS B 1 21 ? 6.949 -13.5 -10.633 1 94.12 21 LYS B N 1
ATOM 1002 C CA . LYS B 1 21 ? 5.816 -14.367 -10.961 1 94.12 21 LYS B CA 1
ATOM 1003 C C . LYS B 1 21 ? 4.5 -13.586 -10.906 1 94.12 21 LYS B C 1
ATOM 1005 O O . LYS B 1 21 ? 3.555 -13.914 -11.625 1 94.12 21 LYS B O 1
ATOM 1010 N N . PHE B 1 22 ? 4.426 -12.562 -10.125 1 95.69 22 PHE B N 1
ATOM 1011 C CA . PHE B 1 22 ? 3.195 -11.805 -9.922 1 95.69 22 PHE B CA 1
ATOM 1012 C C . PHE B 1 22 ? 3.066 -10.688 -10.953 1 95.69 22 PHE B C 1
ATOM 1014 O O . PHE B 1 22 ? 2.027 -10.031 -11.039 1 95.69 22 PHE B O 1
ATOM 1021 N N . THR B 1 23 ? 4.137 -10.484 -11.711 1 97.06 23 THR B N 1
ATOM 1022 C CA . THR B 1 23 ? 4.113 -9.391 -12.672 1 97.06 23 THR B CA 1
ATOM 1023 C C . THR B 1 23 ? 4.492 -9.883 -14.062 1 97.06 23 THR B C 1
ATOM 1025 O O . THR B 1 23 ? 5.031 -9.117 -14.867 1 97.06 23 THR B O 1
ATOM 1028 N N . GLN B 1 24 ? 4.375 -11.102 -14.328 1 92.06 24 GLN B N 1
ATOM 1029 C CA . GLN B 1 24 ? 4.734 -11.719 -15.602 1 92.06 24 GLN B CA 1
ATOM 1030 C C . GLN B 1 24 ? 3.773 -11.297 -16.703 1 92.06 24 GLN B C 1
ATOM 1032 O O . GLN B 1 24 ? 4.098 -11.398 -17.891 1 92.06 24 GLN B O 1
ATOM 1037 N N . GLY B 1 25 ? 2.67 -10.734 -16.344 1 89.5 25 GLY B N 1
ATOM 1038 C CA . GLY B 1 25 ? 1.678 -10.328 -17.312 1 89.5 25 GLY B CA 1
ATOM 1039 C C . GLY B 1 25 ? 0.718 -11.445 -17.688 1 89.5 25 GLY B C 1
ATOM 1040 O O . GLY B 1 25 ? 0.441 -12.328 -16.875 1 89.5 25 GLY B O 1
ATOM 1041 N N . GLY B 1 26 ? 0.038 -11.305 -18.906 1 89.38 26 GLY B N 1
ATOM 1042 C CA . GLY B 1 26 ? -0.955 -12.258 -19.375 1 89.38 26 GLY B CA 1
ATOM 1043 C C . GLY B 1 26 ? -2.314 -11.625 -19.609 1 89.38 26 GLY B C 1
ATOM 1044 O O . GLY B 1 26 ? -2.406 -10.5 -20.109 1 89.38 26 GLY B O 1
ATOM 1045 N N . LYS B 1 27 ? -3.348 -12.453 -19.328 1 92.5 27 LYS B N 1
ATOM 1046 C CA . LYS B 1 27 ? -4.715 -12.062 -19.672 1 92.5 27 LYS B CA 1
ATOM 1047 C C . LYS B 1 27 ? -5.23 -10.977 -18.734 1 92.5 27 LYS B C 1
ATOM 1049 O O . LYS B 1 27 ? -6.199 -10.281 -19.062 1 92.5 27 LYS B O 1
ATOM 1054 N N . ILE B 1 28 ? -4.594 -10.805 -17.594 1 92.94 28 ILE B N 1
ATOM 1055 C CA . ILE B 1 28 ? -5.059 -9.828 -16.625 1 92.94 28 ILE B CA 1
ATOM 1056 C C . ILE B 1 28 ? -5.012 -8.43 -17.234 1 92.94 28 ILE B C 1
ATOM 1058 O O . ILE B 1 28 ? -5.855 -7.582 -16.922 1 92.94 28 ILE B O 1
ATOM 1062 N N . GLN B 1 29 ? -4.082 -8.133 -18.031 1 94.44 29 GLN B N 1
ATOM 1063 C CA . GLN B 1 29 ? -3.914 -6.809 -18.609 1 94.44 29 GLN B CA 1
ATOM 1064 C C . GLN B 1 29 ? -5.043 -6.492 -19.578 1 94.44 29 GLN B C 1
ATOM 1066 O O . GLN B 1 29 ? -5.246 -5.332 -19.953 1 94.44 29 GLN B O 1
ATOM 1071 N N . GLU B 1 30 ? -5.762 -7.535 -20 1 92.94 30 GLU B N 1
ATOM 1072 C CA . GLU B 1 30 ? -6.84 -7.352 -20.969 1 92.94 30 GLU B CA 1
ATOM 1073 C C . GLU B 1 30 ? -8.18 -7.129 -20.25 1 92.94 30 GLU B C 1
ATOM 1075 O O . GLU B 1 30 ? -9.172 -6.785 -20.891 1 92.94 30 GLU B O 1
ATOM 1080 N N . LEU B 1 31 ? -8.117 -7.254 -19.047 1 94.06 31 LEU B N 1
ATOM 1081 C CA . LEU B 1 31 ? -9.359 -7.16 -18.297 1 94.06 31 LEU B CA 1
ATOM 1082 C C . LEU B 1 31 ? -9.766 -5.707 -18.094 1 94.06 31 LEU B C 1
ATOM 1084 O O . LEU B 1 31 ? -8.914 -4.852 -17.844 1 94.06 31 LEU B O 1
ATOM 1088 N N . GLU B 1 32 ? -11.055 -5.531 -18.141 1 94.81 32 GLU B N 1
ATOM 1089 C CA . GLU B 1 32 ? -11.602 -4.199 -17.891 1 94.81 32 GLU B CA 1
ATOM 1090 C C . GLU B 1 32 ? -11.297 -3.732 -16.469 1 94.81 32 GLU B C 1
ATOM 1092 O O . GLU B 1 32 ? -11.43 -4.5 -15.516 1 94.81 32 GLU B O 1
ATOM 1097 N N . GLY B 1 33 ? -10.812 -2.521 -16.438 1 97.38 33 GLY B N 1
ATOM 1098 C CA . GLY B 1 33 ? -10.641 -1.888 -15.133 1 97.38 33 GLY B CA 1
ATOM 1099 C C . GLY B 1 33 ? -9.289 -2.17 -14.508 1 97.38 33 GLY B C 1
ATOM 1100 O O . GLY B 1 33 ? -8.938 -1.571 -13.484 1 97.38 33 GLY B O 1
ATOM 1101 N N . PHE B 1 34 ? -8.484 -3.109 -15.078 1 97.5 34 PHE B N 1
ATOM 1102 C CA . PHE B 1 34 ? -7.148 -3.377 -14.562 1 97.5 34 PHE B CA 1
ATOM 1103 C C . PHE B 1 34 ? -6.238 -2.168 -14.766 1 97.5 34 PHE B C 1
ATOM 1105 O O . PHE B 1 34 ? -6.23 -1.562 -15.836 1 97.5 34 PHE B O 1
ATOM 1112 N N . GLN B 1 35 ? -5.484 -1.794 -13.734 1 98 35 GLN B N 1
ATOM 1113 C CA . GLN B 1 35 ? -4.59 -0.646 -13.836 1 98 35 GLN B CA 1
ATOM 1114 C C . GLN B 1 35 ? -3.129 -1.075 -13.734 1 98 35 GLN B C 1
ATOM 1116 O O . GLN B 1 35 ? -2.361 -0.906 -14.688 1 98 35 GLN B O 1
ATOM 1121 N N . LYS B 1 36 ? -2.785 -1.786 -12.625 1 97.94 36 LYS B N 1
ATOM 1122 C CA . LYS B 1 36 ? -1.389 -2.172 -12.445 1 97.94 36 LYS B CA 1
ATOM 1123 C C . LYS B 1 36 ? -1.229 -3.133 -11.273 1 97.94 36 LYS B C 1
ATOM 1125 O O . LYS B 1 36 ? -2.156 -3.314 -10.484 1 97.94 36 LYS B O 1
ATOM 1130 N N . VAL B 1 37 ? -0.091 -3.75 -11.219 1 98.12 37 VAL B N 1
ATOM 1131 C CA . VAL B 1 37 ? 0.367 -4.555 -10.094 1 98.12 37 VAL B CA 1
ATOM 1132 C C . VAL B 1 37 ? 1.727 -4.051 -9.617 1 98.12 37 VAL B C 1
ATOM 1134 O O . VAL B 1 37 ? 2.6 -3.738 -10.43 1 98.12 37 VAL B O 1
ATOM 1137 N N . GLU B 1 38 ? 1.935 -3.852 -8.367 1 98.75 38 GLU B N 1
ATOM 1138 C CA . GLU B 1 38 ? 3.244 -3.65 -7.75 1 98.75 38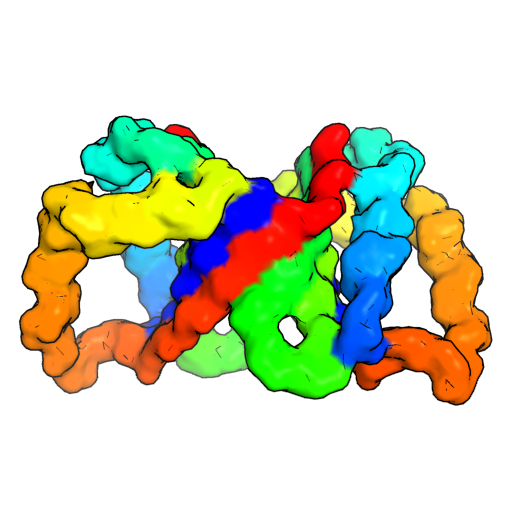 GLU B CA 1
ATOM 1139 C C . GLU B 1 38 ? 3.52 -4.707 -6.684 1 98.75 38 GLU B C 1
ATOM 1141 O O . GLU B 1 38 ? 2.641 -5.035 -5.883 1 98.75 38 GLU B O 1
ATOM 1146 N N . VAL B 1 39 ? 4.723 -5.25 -6.664 1 98.81 39 VAL B N 1
ATOM 1147 C CA . VAL B 1 39 ? 5.199 -6.105 -5.582 1 98.81 39 VAL B CA 1
ATOM 1148 C C . VAL B 1 39 ? 6.133 -5.312 -4.672 1 98.81 39 VAL B C 1
ATOM 1150 O O . VAL B 1 39 ? 7.164 -4.805 -5.117 1 98.81 39 VAL B O 1
ATOM 1153 N N . TRP B 1 40 ? 5.742 -5.203 -3.402 1 98.88 40 TRP B N 1
ATOM 1154 C CA . TRP B 1 40 ? 6.527 -4.469 -2.414 1 98.88 40 TRP B CA 1
ATOM 1155 C C . TRP B 1 40 ? 7.27 -5.43 -1.49 1 98.88 40 TRP B C 1
ATOM 1157 O O . TRP B 1 40 ? 6.695 -6.402 -1.001 1 98.88 40 TRP B O 1
ATOM 1167 N N . LEU B 1 41 ? 8.539 -5.234 -1.337 1 98.69 41 LEU B N 1
ATOM 1168 C CA . LEU B 1 41 ? 9.297 -5.867 -0.262 1 98.69 41 LEU B CA 1
ATOM 1169 C C . LEU B 1 41 ? 9.391 -4.941 0.948 1 98.69 41 LEU B C 1
ATOM 1171 O O . LEU B 1 41 ? 10.016 -3.881 0.875 1 98.69 41 LEU B O 1
ATOM 1175 N N . ILE B 1 42 ? 8.758 -5.344 2.037 1 98.62 42 ILE B N 1
ATOM 1176 C CA . ILE B 1 42 ? 8.688 -4.52 3.238 1 98.62 42 ILE B CA 1
ATOM 1177 C C . ILE B 1 42 ? 10.031 -4.523 3.953 1 98.62 42 ILE B C 1
ATOM 1179 O O . ILE B 1 42 ? 10.672 -5.57 4.074 1 98.62 42 ILE B O 1
ATOM 1183 N N . ASP B 1 43 ? 10.398 -3.33 4.316 1 97.19 43 ASP B N 1
ATOM 1184 C CA . ASP B 1 43 ? 11.648 -3.164 5.059 1 97.19 43 ASP B CA 1
ATOM 1185 C C . ASP B 1 43 ? 11.43 -3.385 6.555 1 97.19 43 ASP B C 1
ATOM 1187 O O . ASP B 1 43 ? 11.094 -2.449 7.285 1 97.19 43 ASP B O 1
ATOM 1191 N N . ASP B 1 44 ? 11.516 -4.602 6.953 1 93.12 44 ASP B N 1
ATOM 1192 C CA . ASP B 1 44 ? 11.328 -4.996 8.344 1 93.12 44 ASP B CA 1
ATOM 1193 C C . ASP B 1 44 ? 12.453 -5.93 8.805 1 93.12 44 ASP B C 1
ATOM 1195 O O . ASP B 1 44 ? 13.117 -6.559 7.98 1 93.12 44 ASP B O 1
ATOM 1199 N N . GLU B 1 45 ? 12.711 -5.988 10.086 1 89.56 45 GLU B N 1
ATOM 1200 C CA . GLU B 1 45 ? 13.82 -6.758 10.641 1 89.56 45 GLU B CA 1
ATOM 1201 C C . GLU B 1 45 ? 13.375 -8.172 11.016 1 89.56 45 GLU B C 1
ATOM 1203 O O . GLU B 1 45 ? 14.141 -8.93 11.617 1 89.56 45 GLU B O 1
ATOM 1208 N N . ALA B 1 46 ? 12.367 -8.664 10.555 1 90.25 46 ALA B N 1
ATOM 1209 C CA . ALA B 1 46 ? 11.875 -10 10.883 1 90.25 46 ALA B CA 1
ATOM 1210 C C . ALA B 1 46 ? 12.75 -11.078 10.25 1 90.25 46 ALA B C 1
ATOM 1212 O O . ALA B 1 46 ? 13.578 -10.789 9.391 1 90.25 46 ALA B O 1
ATOM 1213 N N . ASP B 1 47 ? 12.609 -12.367 10.703 1 96.12 47 ASP B N 1
ATOM 1214 C CA . ASP B 1 47 ? 13.367 -13.492 10.164 1 96.12 47 ASP B CA 1
ATOM 1215 C C . ASP B 1 47 ? 12.688 -14.086 8.938 1 96.12 47 ASP B C 1
ATOM 1217 O O . ASP B 1 47 ? 13.016 -15.195 8.508 1 96.12 47 ASP B O 1
ATOM 1221 N N . TYR B 1 48 ? 11.711 -13.375 8.5 1 97.44 48 TYR B N 1
ATOM 1222 C CA . TYR B 1 48 ? 11.031 -13.695 7.246 1 97.44 48 TYR B CA 1
ATOM 1223 C C . TYR B 1 48 ? 10.805 -12.438 6.414 1 97.44 48 TYR B C 1
ATOM 1225 O O . TYR B 1 48 ? 11.008 -11.328 6.895 1 97.44 48 TYR B O 1
ATOM 1233 N N . ASP B 1 49 ? 10.5 -12.617 5.164 1 97.81 49 ASP B N 1
ATOM 1234 C CA . ASP B 1 49 ? 10.188 -11.492 4.285 1 97.81 49 ASP B CA 1
ATOM 1235 C C . ASP B 1 49 ? 8.68 -11.242 4.23 1 97.81 49 ASP B C 1
ATOM 1237 O O . ASP B 1 49 ? 7.891 -12.188 4.176 1 97.81 49 ASP B O 1
ATOM 1241 N N . GLN B 1 50 ? 8.359 -10.031 4.32 1 98.44 50 GLN B N 1
ATOM 1242 C CA . GLN B 1 50 ? 6.992 -9.625 4.012 1 98.44 50 GLN B CA 1
ATOM 1243 C C . GLN B 1 50 ? 6.898 -9.031 2.609 1 98.44 50 GLN B C 1
ATOM 1245 O O . GLN B 1 50 ? 7.559 -8.039 2.305 1 98.44 50 GLN B O 1
ATOM 1250 N N . MET B 1 51 ? 6.137 -9.703 1.79 1 98.44 51 MET B N 1
ATOM 1251 C CA . MET B 1 51 ? 5.93 -9.32 0.398 1 98.44 51 MET B CA 1
ATOM 1252 C C . MET B 1 51 ? 4.477 -8.93 0.153 1 98.44 51 MET B C 1
ATOM 1254 O O . MET B 1 51 ? 3.572 -9.75 0.323 1 98.44 51 MET B O 1
ATOM 1258 N N . TYR B 1 52 ? 4.219 -7.703 -0.233 1 98.81 52 TYR B N 1
ATOM 1259 C CA . TYR B 1 52 ? 2.871 -7.223 -0.523 1 98.81 52 TYR B CA 1
ATOM 1260 C C . TYR B 1 52 ? 2.627 -7.164 -2.025 1 98.81 52 TYR B C 1
ATOM 1262 O O . TYR B 1 52 ? 3.352 -6.484 -2.754 1 98.81 52 TYR B O 1
ATOM 1270 N N . ILE B 1 53 ? 1.668 -7.914 -2.486 1 98.56 53 ILE B N 1
ATOM 1271 C CA . ILE B 1 53 ? 1.212 -7.816 -3.869 1 98.56 53 ILE B CA 1
ATOM 1272 C C . ILE B 1 53 ? 0.041 -6.84 -3.957 1 98.56 53 ILE B C 1
ATOM 1274 O O . ILE B 1 53 ? -1.07 -7.152 -3.525 1 98.56 53 ILE B O 1
ATOM 1278 N N . ASN B 1 54 ? 0.292 -5.664 -4.512 1 98.81 54 ASN B N 1
ATOM 1279 C CA . ASN B 1 54 ? -0.736 -4.641 -4.66 1 98.81 54 ASN B CA 1
ATOM 1280 C C . ASN B 1 54 ? -1.297 -4.613 -6.082 1 98.81 54 ASN B C 1
ATOM 1282 O O . ASN B 1 54 ? -0.542 -4.5 -7.047 1 98.81 54 ASN B O 1
ATOM 1286 N N . THR B 1 55 ? -2.598 -4.688 -6.188 1 98.31 55 THR B N 1
ATOM 1287 C CA . THR B 1 55 ? -3.264 -4.598 -7.48 1 98.31 55 THR B CA 1
ATOM 1288 C C . THR B 1 55 ? -4.277 -3.457 -7.488 1 98.31 55 THR B C 1
ATOM 1290 O O . THR B 1 55 ? -5.078 -3.324 -6.562 1 98.31 55 THR B O 1
ATOM 1293 N N . TRP B 1 56 ? -4.219 -2.656 -8.492 1 98.75 56 TRP B N 1
ATOM 1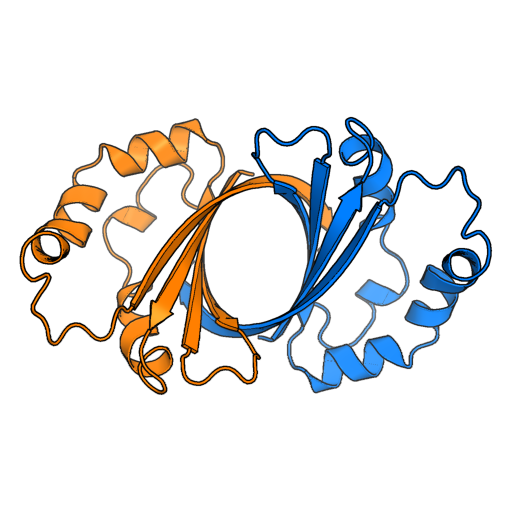294 C CA . TRP B 1 56 ? -5.121 -1.519 -8.648 1 98.75 56 TRP B CA 1
ATOM 1295 C C . TRP B 1 56 ? -6.184 -1.81 -9.703 1 98.75 56 TRP B C 1
ATOM 1297 O O . TRP B 1 56 ? -5.871 -2.295 -10.797 1 98.75 56 TRP B O 1
ATOM 1307 N N . TRP B 1 57 ? -7.406 -1.433 -9.375 1 98.38 57 TRP B N 1
ATOM 1308 C CA . TRP B 1 57 ? -8.578 -1.603 -10.227 1 98.38 57 TRP B CA 1
ATOM 1309 C C . TRP B 1 57 ? -9.414 -0.328 -10.266 1 98.38 57 TRP B C 1
ATOM 1311 O O . TRP B 1 57 ? -9.438 0.435 -9.297 1 98.38 57 TRP B O 1
ATOM 1321 N N . ASP B 1 58 ? -10.117 -0.145 -11.367 1 98.44 58 ASP B N 1
ATOM 1322 C CA . ASP B 1 58 ? -11 1.013 -11.461 1 98.44 58 ASP B CA 1
ATOM 1323 C C . ASP B 1 58 ? -12.102 0.947 -10.414 1 98.44 58 ASP B C 1
ATOM 1325 O O . ASP B 1 58 ? -12.539 1.979 -9.898 1 98.44 58 ASP B O 1
ATOM 1329 N N . SER B 1 59 ? -12.609 -0.269 -10.172 1 98.12 59 SER B N 1
ATOM 1330 C CA . SER B 1 59 ? -13.695 -0.451 -9.211 1 98.12 59 SER B CA 1
ATOM 1331 C C . SER B 1 59 ? -13.617 -1.821 -8.547 1 98.12 59 SER B C 1
ATOM 1333 O O . SER B 1 59 ? -12.906 -2.709 -9.023 1 98.12 59 SER B O 1
ATOM 1335 N N . GLU B 1 60 ? -14.297 -1.921 -7.434 1 97.75 60 GLU B N 1
ATOM 1336 C CA . GLU B 1 60 ? -14.422 -3.221 -6.781 1 97.75 60 GLU B CA 1
ATOM 1337 C C . GLU B 1 60 ? -15.047 -4.25 -7.719 1 97.75 60 GLU B C 1
ATOM 1339 O O . GLU B 1 60 ? -14.648 -5.418 -7.719 1 97.75 60 GLU B O 1
ATOM 1344 N N . ASP B 1 61 ? -16.047 -3.848 -8.5 1 97.88 61 ASP B N 1
ATOM 1345 C CA . ASP B 1 61 ? -16.719 -4.75 -9.438 1 97.88 61 ASP B CA 1
ATOM 1346 C 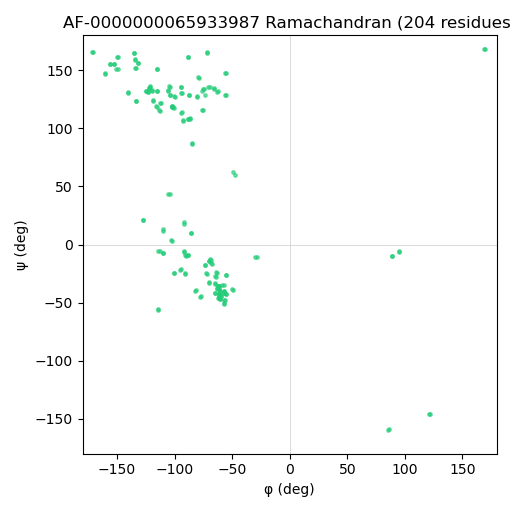C . ASP B 1 6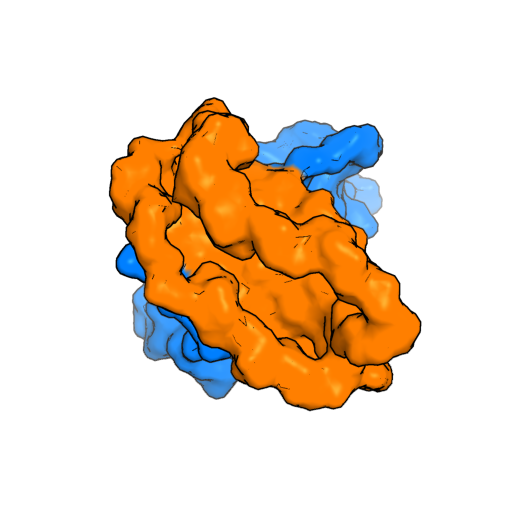1 ? -15.734 -5.293 -10.469 1 97.88 61 ASP B C 1
ATOM 1348 O O . ASP B 1 61 ? -15.828 -6.453 -10.875 1 97.88 61 ASP B O 1
ATOM 1352 N N . ASP B 1 62 ? -14.828 -4.48 -10.961 1 97.75 62 ASP B N 1
ATOM 1353 C CA . ASP B 1 62 ? -13.805 -4.938 -11.898 1 97.75 62 ASP B CA 1
ATOM 1354 C C . ASP B 1 62 ? -12.914 -6.004 -11.266 1 97.75 62 ASP B C 1
ATOM 1356 O O . ASP B 1 62 ? -12.578 -7 -11.906 1 97.75 62 ASP B O 1
ATOM 1360 N N . PHE B 1 63 ? -12.547 -5.785 -10.039 1 97.38 63 PHE B N 1
ATOM 1361 C CA . PHE B 1 63 ? -11.758 -6.77 -9.305 1 97.38 63 PHE B CA 1
ATOM 1362 C C . PHE B 1 63 ? -12.523 -8.086 -9.18 1 97.38 63 PHE B C 1
ATOM 1364 O O . PHE B 1 63 ? -11.961 -9.156 -9.43 1 97.38 63 PHE B O 1
ATOM 1371 N N . LYS B 1 64 ? -13.766 -8.016 -8.805 1 96.94 64 LYS B N 1
ATOM 1372 C CA . LYS B 1 64 ? -14.594 -9.211 -8.672 1 96.94 64 LYS B CA 1
ATOM 1373 C C . LYS B 1 64 ? -14.742 -9.93 -10.008 1 96.94 64 LYS B C 1
ATOM 1375 O O . LYS B 1 64 ? -14.805 -11.164 -10.047 1 96.94 64 LYS B O 1
ATOM 1380 N N . GLY B 1 65 ? -14.867 -9.188 -11.047 1 95.56 65 GLY B N 1
ATOM 1381 C CA . GLY B 1 65 ? -14.859 -9.773 -12.375 1 95.56 65 GLY B CA 1
ATOM 1382 C C . GLY B 1 65 ? -13.609 -10.578 -12.672 1 95.56 65 GLY B C 1
ATOM 1383 O O . GLY B 1 65 ? -13.68 -11.648 -13.281 1 95.56 65 GLY B O 1
ATOM 1384 N N . TRP B 1 66 ? -12.492 -10.023 -12.25 1 94.25 66 TRP B N 1
ATOM 1385 C CA . TRP B 1 66 ? -11.227 -10.742 -12.406 1 94.25 66 TRP B CA 1
ATOM 1386 C C . TRP B 1 66 ? -11.25 -12.047 -11.625 1 94.25 66 TRP B C 1
ATOM 1388 O O . TRP B 1 66 ? -10.828 -13.094 -12.141 1 94.25 66 TRP B O 1
ATOM 1398 N N . LEU B 1 67 ? -11.727 -12.023 -10.383 1 93.19 67 LEU B N 1
ATOM 1399 C CA . LEU B 1 67 ? -11.789 -13.219 -9.547 1 93.19 67 LEU B CA 1
ATOM 1400 C C . LEU B 1 67 ? -12.562 -14.328 -10.242 1 93.19 67 LEU B C 1
ATOM 1402 O O . LEU B 1 67 ? -12.289 -15.516 -10.031 1 93.19 67 LEU B O 1
ATOM 1406 N N . LYS B 1 68 ? -13.469 -14.008 -11.133 1 93.25 68 LYS B N 1
ATOM 1407 C CA . LYS B 1 68 ? -14.344 -14.969 -11.797 1 93.25 68 LYS B CA 1
ATOM 1408 C C . LYS B 1 68 ? -13.867 -15.258 -13.219 1 93.25 68 LYS B C 1
ATOM 1410 O O . LYS B 1 68 ? -14.5 -16.031 -13.945 1 93.25 68 LYS B O 1
ATOM 1415 N N . SER B 1 69 ? -12.859 -14.75 -13.617 1 91.5 69 SER B N 1
ATOM 1416 C CA . SER B 1 69 ? -12.398 -14.812 -15 1 91.5 69 SER B CA 1
ATOM 1417 C C . SER B 1 69 ? -11.539 -16.047 -15.234 1 91.5 69 SER B C 1
ATOM 1419 O O . SER B 1 69 ? -11.016 -16.641 -14.289 1 91.5 69 SER B O 1
ATOM 1421 N N . ASP B 1 70 ? -11.391 -16.391 -16.453 1 87.94 70 ASP B N 1
ATOM 1422 C CA . ASP B 1 70 ? -10.469 -17.453 -16.859 1 87.94 70 ASP B CA 1
ATOM 1423 C C . ASP B 1 70 ? -9.023 -17.047 -16.562 1 87.94 70 ASP B C 1
ATOM 1425 O O . ASP B 1 70 ? -8.195 -17.906 -16.25 1 87.94 70 ASP B O 1
ATOM 1429 N N . ALA B 1 71 ? -8.82 -15.852 -16.703 1 86.38 71 ALA B N 1
ATOM 1430 C CA . ALA B 1 71 ? -7.48 -15.344 -16.422 1 86.38 71 ALA B CA 1
ATOM 1431 C C . ALA B 1 71 ? -7.035 -15.703 -15.008 1 86.38 71 ALA B C 1
ATOM 1433 O O . ALA B 1 71 ? -5.906 -16.156 -14.805 1 86.38 71 ALA B O 1
ATOM 1434 N N . PHE B 1 72 ? -7.922 -15.461 -14.047 1 90.25 72 PHE B N 1
ATOM 1435 C CA . PHE B 1 72 ? -7.637 -15.797 -12.656 1 90.25 72 PHE B CA 1
ATOM 1436 C C . PHE B 1 72 ? -7.43 -17.297 -12.5 1 90.25 72 PHE B C 1
ATOM 1438 O O . PHE B 1 72 ? -6.461 -17.734 -11.875 1 90.25 72 PHE B O 1
ATOM 1445 N N . LYS B 1 73 ? -8.266 -18.078 -13.07 1 86.44 73 LYS B N 1
ATOM 1446 C CA . LYS B 1 73 ? -8.188 -19.531 -12.969 1 86.44 73 LYS B CA 1
ATOM 1447 C C . LYS B 1 73 ? -6.859 -20.047 -13.523 1 86.44 73 LYS B C 1
ATOM 1449 O O . LYS B 1 73 ? -6.223 -20.906 -12.922 1 86.44 73 LYS B O 1
ATOM 1454 N N . GLU B 1 74 ? -6.469 -19.562 -14.602 1 83 74 GLU B N 1
ATOM 1455 C CA . GLU B 1 74 ? -5.234 -19.984 -15.25 1 83 74 GLU B CA 1
ATOM 1456 C C . GLU B 1 74 ? -4.016 -19.625 -14.406 1 83 74 GLU B C 1
ATOM 1458 O O . GLU B 1 74 ? -3.094 -20.438 -14.258 1 83 74 GLU B O 1
ATOM 1463 N N . ALA B 1 75 ? -4.051 -18.453 -13.859 1 80.88 75 ALA B N 1
ATOM 1464 C CA . ALA B 1 75 ? -2.926 -17.953 -13.07 1 80.88 75 ALA B CA 1
ATOM 1465 C C . ALA B 1 75 ? -2.836 -18.688 -11.727 1 80.88 75 ALA B C 1
ATOM 1467 O O . ALA B 1 75 ? -1.755 -18.797 -11.148 1 80.88 75 ALA B O 1
ATOM 1468 N N . HIS B 1 76 ? -3.932 -19.234 -11.188 1 81.69 76 HIS B N 1
ATOM 1469 C CA . HIS B 1 76 ? -3.957 -19.812 -9.844 1 81.69 76 HIS B CA 1
ATOM 1470 C C . HIS B 1 76 ? -4.16 -21.312 -9.891 1 81.69 76 HIS B C 1
ATOM 1472 O O . HIS B 1 76 ? -4.324 -21.953 -8.844 1 81.69 76 HIS B O 1
ATOM 1478 N N . GLU B 1 77 ? -4.414 -21.984 -11.062 1 70.44 77 GLU B N 1
ATOM 1479 C CA . GLU B 1 77 ? -4.621 -23.422 -11.219 1 70.44 77 GLU B CA 1
ATOM 1480 C C . GLU B 1 77 ? -3.518 -24.219 -10.531 1 70.44 77 GLU B C 1
ATOM 1482 O O . GLU B 1 77 ? -3.783 -25.25 -9.914 1 70.44 77 GLU B O 1
ATOM 1487 N N . GLY B 1 78 ? -2.352 -23.812 -10.57 1 60.25 78 GLY B N 1
ATOM 1488 C CA . GLY B 1 78 ? -1.286 -24.609 -9.992 1 60.25 78 GLY B CA 1
ATOM 1489 C C . GLY B 1 78 ? -1.033 -24.297 -8.531 1 60.25 78 GLY B C 1
ATOM 1490 O O . GLY B 1 78 ? -0.297 -25.016 -7.848 1 60.25 78 GLY B O 1
ATOM 1491 N N . LYS B 1 79 ? -1.569 -23.297 -7.957 1 60.84 79 LYS B N 1
ATOM 1492 C CA . LYS B 1 79 ? -1.247 -22.844 -6.609 1 60.84 79 LYS B CA 1
ATOM 1493 C C . LYS B 1 79 ? -1.986 -23.656 -5.559 1 60.84 79 LYS B C 1
ATOM 1495 O O . LYS B 1 79 ? -1.477 -23.875 -4.453 1 60.84 79 LYS B O 1
ATOM 1500 N N . SER B 1 80 ? -3.221 -24.031 -5.762 1 53.56 80 SER B N 1
ATOM 1501 C CA . SER B 1 80 ? -4.023 -24.766 -4.793 1 53.56 80 SER B CA 1
ATOM 1502 C C . SER B 1 80 ? -3.359 -26.094 -4.43 1 53.56 80 SER B C 1
ATOM 1504 O O . SER B 1 80 ? -3.516 -26.578 -3.307 1 53.56 80 SER B O 1
ATOM 1506 N N . LYS B 1 81 ? -2.756 -26.703 -5.254 1 52.72 81 LYS B N 1
ATOM 1507 C CA . LYS B 1 81 ? -2.473 -28.109 -4.98 1 52.72 81 LYS B CA 1
ATOM 1508 C C . LYS B 1 81 ? -1.324 -28.25 -3.984 1 52.72 81 LYS B C 1
ATOM 1510 O O . LYS B 1 81 ? -1.216 -29.266 -3.297 1 52.72 81 LYS B O 1
ATOM 1515 N N . THR B 1 82 ? -0.189 -27.547 -4.027 1 50.5 82 THR B N 1
ATOM 1516 C CA . THR B 1 82 ? 0.99 -28.141 -3.402 1 50.5 82 THR B CA 1
ATOM 1517 C C . THR B 1 82 ? 1.305 -27.438 -2.08 1 50.5 82 THR B C 1
ATOM 1519 O O . THR B 1 82 ? 1.968 -26.406 -2.059 1 50.5 82 THR B O 1
ATOM 1522 N N . LYS B 1 83 ? 0.331 -27.125 -1.188 1 55.31 83 LYS B N 1
ATOM 1523 C CA . LYS B 1 83 ? 0.852 -26.828 0.143 1 55.31 83 LYS B CA 1
ATOM 1524 C C . LYS B 1 83 ? 1.854 -27.891 0.593 1 55.31 83 LYS B C 1
ATOM 1526 O O . LYS B 1 83 ? 1.465 -28.984 0.993 1 55.31 83 LYS B O 1
ATOM 1531 N N . SER B 1 84 ? 2.859 -28.062 -0.082 1 59.41 84 SER B N 1
ATOM 1532 C CA . SER B 1 84 ? 3.854 -29 0.418 1 59.41 84 SER B CA 1
ATOM 1533 C 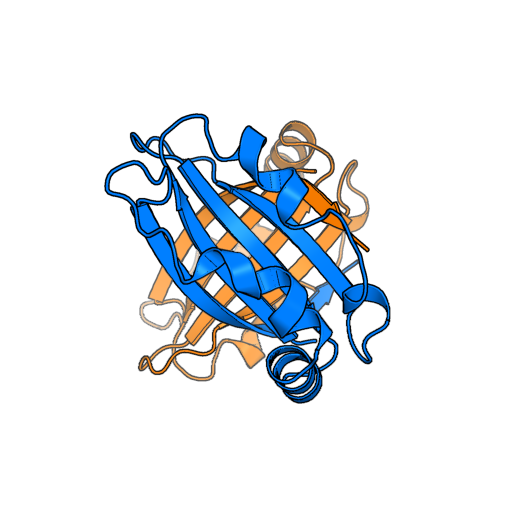C . SER B 1 84 ? 4.629 -28.422 1.595 1 59.41 84 SER B C 1
ATOM 1535 O O . SER B 1 84 ? 4.754 -27.203 1.718 1 59.41 84 SER B O 1
ATOM 1537 N N . ASP B 1 85 ? 4.773 -29.078 2.729 1 67.06 85 ASP B N 1
ATOM 1538 C CA . ASP B 1 85 ? 5.602 -28.766 3.891 1 67.06 85 ASP B CA 1
ATOM 1539 C C . ASP B 1 85 ? 6.832 -27.969 3.484 1 67.06 85 ASP B C 1
ATOM 1541 O O . ASP B 1 85 ? 7.402 -27.234 4.301 1 67.06 85 ASP B O 1
ATOM 1545 N N . ASP B 1 86 ? 7.121 -27.844 2.141 1 81.44 86 ASP B N 1
ATOM 1546 C CA . ASP B 1 86 ? 8.352 -27.188 1.715 1 81.44 86 ASP B CA 1
ATOM 1547 C C . ASP B 1 86 ? 8.055 -25.844 1.06 1 81.44 86 ASP B C 1
ATOM 1549 O O . ASP B 1 86 ? 8.961 -25.188 0.531 1 81.44 86 ASP B O 1
ATOM 1553 N N . SER B 1 87 ? 6.832 -25.391 1.198 1 88.88 87 SER B N 1
ATOM 1554 C CA . SER B 1 87 ? 6.5 -24.125 0.571 1 88.88 87 SER B CA 1
ATOM 1555 C C . SER B 1 87 ? 7.207 -22.969 1.266 1 88.88 87 SER B C 1
ATOM 1557 O O . SER B 1 87 ? 7.277 -22.922 2.496 1 88.88 87 SER B O 1
ATOM 1559 N N . PRO B 1 88 ? 7.785 -22.047 0.539 1 94.44 88 PRO B N 1
ATOM 1560 C CA . PRO B 1 88 ? 8.398 -20.859 1.15 1 94.44 88 PRO B CA 1
ATOM 1561 C C . PRO B 1 88 ? 7.375 -19.906 1.762 1 94.44 88 PRO B C 1
ATOM 1563 O O . PRO B 1 88 ? 7.742 -19 2.498 1 94.44 88 PRO B O 1
ATOM 1566 N N . ILE B 1 89 ? 6.105 -20.109 1.445 1 95.25 89 ILE B N 1
ATOM 1567 C CA . ILE B 1 89 ? 5.051 -19.234 1.938 1 95.25 89 ILE B CA 1
ATOM 1568 C C . ILE B 1 89 ? 4.68 -19.625 3.367 1 95.25 89 ILE B C 1
ATOM 1570 O O . ILE B 1 89 ? 4.418 -20.797 3.652 1 95.25 89 ILE B O 1
ATOM 1574 N N . LEU B 1 90 ? 4.711 -18.641 4.203 1 96.31 90 LEU B N 1
ATOM 1575 C CA . LEU B 1 90 ? 4.453 -18.859 5.625 1 96.31 90 LEU B CA 1
ATOM 1576 C C . LEU B 1 90 ? 3.029 -18.469 5.988 1 96.31 90 LEU B C 1
ATOM 1578 O O . LEU B 1 90 ? 2.506 -18.891 7.023 1 96.31 90 LEU B O 1
ATOM 1582 N N . GLY B 1 91 ? 2.412 -17.594 5.246 1 96 91 GLY B N 1
ATOM 1583 C CA . GLY B 1 91 ? 1.062 -17.094 5.457 1 96 91 GLY B CA 1
ATOM 1584 C C . GLY B 1 91 ? 0.725 -15.891 4.59 1 96 91 GLY B C 1
ATOM 1585 O O . GLY B 1 91 ? 1.595 -15.352 3.904 1 96 91 GLY B O 1
ATOM 1586 N N . ASN B 1 92 ? -0.578 -15.555 4.566 1 97.06 92 ASN B N 1
ATOM 1587 C CA . ASN B 1 92 ? -0.994 -14.375 3.812 1 97.06 92 ASN B CA 1
ATOM 1588 C C . ASN B 1 92 ? -2.26 -13.758 4.395 1 97.06 92 ASN B C 1
ATOM 1590 O O . ASN B 1 92 ? -2.982 -14.406 5.152 1 97.06 92 ASN B O 1
ATOM 1594 N N . LYS B 1 93 ? -2.416 -12.547 4.152 1 97.56 93 LYS B N 1
ATOM 1595 C CA . LYS B 1 93 ? -3.604 -11.773 4.5 1 97.56 93 LYS B CA 1
ATOM 1596 C C . LYS B 1 93 ? -3.975 -10.797 3.387 1 97.56 93 LYS B C 1
ATOM 1598 O O . LYS B 1 93 ? -3.129 -10.031 2.918 1 97.56 93 LYS B O 1
ATOM 1603 N N . VAL B 1 94 ? -5.277 -10.82 3.012 1 97.94 94 VAL B N 1
ATOM 1604 C CA . VAL B 1 94 ? -5.734 -9.906 1.975 1 97.94 94 VAL B CA 1
ATOM 1605 C C . VAL B 1 94 ? -6.301 -8.641 2.619 1 97.94 94 VAL B C 1
ATOM 1607 O O . VAL B 1 94 ? -7.074 -8.719 3.576 1 97.94 94 VAL B O 1
ATOM 1610 N N . VAL B 1 95 ? -5.871 -7.531 2.15 1 98.31 95 VAL B N 1
ATOM 1611 C CA . VAL B 1 95 ? -6.352 -6.219 2.58 1 98.31 95 VAL B CA 1
ATOM 1612 C C . VAL B 1 95 ? -6.949 -5.473 1.39 1 98.31 95 VAL B C 1
ATOM 1614 O O . VAL B 1 95 ? -6.352 -5.426 0.313 1 98.31 95 VAL B O 1
ATOM 1617 N N . LYS B 1 96 ? -8.109 -4.918 1.585 1 98.69 96 LYS B N 1
ATOM 1618 C CA . LYS B 1 96 ? -8.781 -4.164 0.532 1 98.69 96 LYS B CA 1
ATOM 1619 C C . LYS B 1 96 ? -8.914 -2.691 0.908 1 98.69 96 LYS B C 1
ATOM 1621 O O . LYS B 1 96 ? -9.078 -2.357 2.082 1 98.69 96 LYS B O 1
ATOM 1626 N N . ALA B 1 97 ? -8.93 -1.863 -0.125 1 98.81 97 ALA B N 1
ATOM 1627 C CA . ALA B 1 97 ? -8.945 -0.43 0.154 1 98.81 97 ALA B CA 1
ATOM 1628 C C . ALA B 1 97 ? -9.539 0.349 -1.017 1 98.81 97 ALA B C 1
ATOM 1630 O O . ALA B 1 97 ? -9.523 -0.123 -2.156 1 98.81 97 ALA B O 1
ATOM 1631 N N . ASN B 1 98 ? -10.055 1.5 -0.714 1 98.62 98 ASN B N 1
ATOM 1632 C CA . ASN B 1 98 ? -10.383 2.516 -1.709 1 98.62 98 ASN B CA 1
ATOM 1633 C C . ASN B 1 98 ? -9.391 3.67 -1.686 1 98.62 98 ASN B C 1
ATOM 1635 O O . ASN B 1 98 ? -9.031 4.164 -0.615 1 98.62 98 ASN B O 1
ATOM 1639 N N . VAL B 1 99 ? -8.914 4.074 -2.82 1 98.69 99 VAL B N 1
ATOM 1640 C CA . VAL B 1 99 ? -8.148 5.309 -2.922 1 98.69 99 VAL B CA 1
ATOM 1641 C C . VAL B 1 99 ? -9.086 6.512 -2.854 1 98.69 99 VAL B C 1
ATOM 1643 O O . VAL B 1 99 ? -9.836 6.77 -3.795 1 98.69 99 VAL B O 1
ATOM 1646 N N . ILE B 1 100 ? -8.938 7.301 -1.812 1 98.38 100 ILE B N 1
ATOM 1647 C CA . ILE B 1 100 ? -9.969 8.312 -1.599 1 98.38 100 ILE B CA 1
ATOM 1648 C C . ILE B 1 100 ? -9.398 9.703 -1.884 1 98.38 100 ILE B C 1
ATOM 1650 O O . ILE B 1 100 ? -10.133 10.688 -1.917 1 98.38 100 ILE B O 1
ATOM 1654 N N . SER B 1 101 ? -8.156 9.828 -2.104 1 98.5 101 SER B N 1
ATOM 1655 C CA . SER B 1 101 ? -7.473 11.055 -2.506 1 98.5 101 SER B CA 1
ATOM 1656 C C . SER B 1 101 ? -6.117 10.75 -3.133 1 98.5 101 SER B C 1
ATOM 1658 O O . SER B 1 101 ? -5.457 9.781 -2.762 1 98.5 101 SER B O 1
ATOM 1660 N N . GLU B 1 102 ? -5.66 11.508 -4.09 1 98 102 GLU B N 1
ATOM 1661 C CA . GLU B 1 102 ? -4.359 11.281 -4.715 1 98 102 GLU B CA 1
ATOM 1662 C C . GLU B 1 102 ? -3.744 12.594 -5.195 1 98 102 GLU B C 1
ATOM 1664 O O . GLU B 1 102 ? -4.461 13.562 -5.461 1 98 102 GLU B O 1
ATOM 1669 N N . LEU B 1 103 ? -2.461 12.594 -5.203 1 95.81 103 LEU B N 1
ATOM 1670 C CA . LEU B 1 103 ? -1.646 13.68 -5.723 1 95.81 103 LEU B CA 1
ATOM 1671 C C . LEU B 1 103 ? -0.532 13.148 -6.621 1 95.81 103 LEU B C 1
ATOM 1673 O O . LEU B 1 103 ? 0.186 12.227 -6.238 1 95.81 103 LEU B O 1
ATOM 1677 N N . SER B 1 104 ? -0.452 13.578 -7.82 1 90.19 104 SER B N 1
ATOM 1678 C CA . SER B 1 104 ? 0.656 13.203 -8.695 1 90.19 104 SER B CA 1
ATOM 1679 C C . SER B 1 104 ? 1.294 14.438 -9.336 1 90.19 104 SER B C 1
ATOM 1681 O O . SER B 1 104 ? 0.652 15.477 -9.461 1 90.19 104 SER B O 1
#

Nearest PDB structures (foldseek):
  3lgm-assembly1_A  TM=9.099E-01  e=1.159E-10  Staphylococcus aureus subsp. aureus N315
  2zdo-assembly2_C  TM=9.115E-01  e=8.210E-10  Staphylococcus aureus
  1xbw-assembly2_D  TM=9.170E-01  e=3.028E-09  Staphylococcus aureus subsp. aureus MW2
  8avi-assembly1_B  TM=9.030E-01  e=3.213E-09  Bacillus cereus ATCC 14579
  1sqe-assembly1_B  TM=8.387E-01  e=2.388E-09  Staphylococcus aureus